Protein AF-A0A7S1GS60-F1 (afdb_monomer_lite)

InterPro domains:
  IPR013594 Dynein heavy chain, tail [PF08385] (3-101)
  IPR026983 Dynein heavy chain [PTHR46532] (2-185)

Secondary structure (DSSP, 8-state):
--PPP-----HHHHHHHHHHHHHHHTT----HHHHHHHTTHHHHHHHHHHHHHHHHHHHHHHHH--TTTHHHHHHHHHHHHHHHHHHHHT--TT-TTHHHHHHHHHHHHHHHHHHHHHHHHHHHHHHHHHHHHHHS-SSPPPSS---HHHHHHHHHHHHHHHHHHHHHHHHHHHHHHHHHHHHHT--TT-HHHHHHHHHHHHHHHHHHHHHHHHH-

Structure (mmCIF, N/CA/C/O backbone):
data_AF-A0A7S1GS60-F1
#
_entry.id   AF-A0A7S1GS60-F1
#
loop_
_atom_site.group_PDB
_atom_site.id
_atom_site.type_symbol
_atom_site.label_atom_id
_atom_site.label_alt_id
_atom_site.label_comp_id
_atom_site.label_asym_id
_atom_site.label_entity_id
_atom_site.label_seq_id
_atom_site.pdbx_PDB_ins_code
_atom_site.Cartn_x
_atom_site.Cartn_y
_atom_site.Cartn_z
_atom_site.occupancy
_atom_site.B_iso_or_equiv
_atom_site.auth_seq_id
_atom_site.auth_comp_id
_atom_site.auth_asym_id
_atom_site.auth_atom_id
_atom_site.pdbx_PDB_model_num
ATOM 1 N N . ALA A 1 1 ? -16.231 -12.484 -1.694 1.00 34.16 1 ALA A N 1
ATOM 2 C CA . ALA A 1 1 ? -17.032 -11.268 -1.451 1.00 34.16 1 ALA A CA 1
ATOM 3 C C . ALA A 1 1 ? -16.325 -10.468 -0.369 1.00 34.16 1 ALA A C 1
ATOM 5 O O . ALA A 1 1 ? -16.263 -10.935 0.761 1.00 34.16 1 ALA A O 1
ATOM 6 N N . THR A 1 2 ? -15.696 -9.351 -0.723 1.00 50.06 2 THR A N 1
ATOM 7 C CA . THR A 1 2 ? -14.965 -8.496 0.222 1.00 50.06 2 THR A CA 1
ATOM 8 C C . THR A 1 2 ? -15.970 -7.781 1.125 1.00 50.06 2 THR A C 1
ATOM 10 O O . THR A 1 2 ? -16.793 -6.993 0.663 1.00 50.06 2 THR A O 1
ATOM 13 N N . LYS A 1 3 ? -15.968 -8.122 2.418 1.00 73.06 3 LYS A N 1
ATOM 14 C CA . LYS A 1 3 ? -16.807 -7.466 3.427 1.00 73.06 3 LYS A CA 1
ATOM 15 C C . LYS A 1 3 ? -16.230 -6.075 3.690 1.00 73.06 3 LYS A C 1
ATOM 17 O O . LYS A 1 3 ? -15.111 -5.956 4.169 1.00 73.06 3 LYS A O 1
ATOM 22 N N . THR A 1 4 ? -16.987 -5.025 3.389 1.00 79.50 4 THR A N 1
ATOM 23 C CA . THR A 1 4 ? -16.626 -3.663 3.799 1.00 79.50 4 THR A CA 1
ATOM 24 C C . THR A 1 4 ? -16.907 -3.489 5.282 1.00 79.50 4 THR A C 1
ATOM 26 O O . THR A 1 4 ? -17.995 -3.843 5.749 1.00 79.50 4 THR A O 1
ATOM 29 N N . LEU A 1 5 ? -15.961 -2.913 6.015 1.00 86.25 5 LEU A N 1
ATOM 30 C CA . LEU A 1 5 ? -16.123 -2.665 7.443 1.00 86.25 5 LEU A CA 1
ATOM 31 C C . LEU A 1 5 ? -16.844 -1.341 7.691 1.00 86.25 5 LEU A C 1
ATOM 33 O O . LEU A 1 5 ? -16.686 -0.372 6.943 1.00 86.25 5 LEU A O 1
ATOM 37 N N . LYS A 1 6 ? -17.622 -1.294 8.773 1.00 87.00 6 LYS A N 1
ATOM 38 C CA . LYS A 1 6 ? -18.267 -0.081 9.276 1.00 87.00 6 LYS A CA 1
ATOM 39 C C . LYS A 1 6 ? -18.110 -0.020 10.789 1.00 87.00 6 LYS A C 1
ATOM 41 O O . LYS A 1 6 ? -18.292 -1.023 11.472 1.00 87.00 6 LYS A O 1
ATOM 46 N N . LEU A 1 7 ? -17.810 1.170 11.304 1.00 86.38 7 LEU A N 1
ATOM 47 C CA . LEU A 1 7 ? -17.743 1.399 12.739 1.00 86.38 7 LEU A CA 1
ATOM 48 C C . LEU A 1 7 ? -19.131 1.242 13.376 1.00 86.38 7 LEU A C 1
ATOM 50 O O . LEU A 1 7 ? -20.094 1.889 12.957 1.00 86.38 7 LEU A O 1
ATOM 54 N N . ASN A 1 8 ? -19.214 0.412 14.414 1.00 84.94 8 ASN A N 1
ATOM 55 C CA . ASN A 1 8 ? -20.420 0.218 15.212 1.00 84.94 8 ASN A CA 1
ATOM 56 C C . ASN A 1 8 ? -20.413 1.140 16.444 1.00 84.94 8 ASN A C 1
ATOM 58 O O . ASN A 1 8 ? -20.187 0.691 17.570 1.00 84.94 8 ASN A O 1
ATOM 62 N N . PHE A 1 9 ? -20.606 2.441 16.224 1.00 83.00 9 PHE A N 1
ATOM 63 C CA . PHE A 1 9 ? -20.804 3.411 17.303 1.00 83.00 9 PHE A CA 1
ATOM 64 C C . PHE A 1 9 ? -22.112 4.168 17.088 1.00 83.00 9 PHE A C 1
ATOM 66 O O . PHE A 1 9 ? -22.319 4.766 16.032 1.00 83.00 9 PHE A O 1
ATOM 73 N N . ASP A 1 10 ? -22.995 4.121 18.085 1.00 85.69 10 ASP A N 1
ATOM 74 C CA . ASP A 1 10 ? -24.332 4.703 18.000 1.00 85.69 10 ASP A CA 1
ATOM 75 C C . ASP A 1 10 ? -24.260 6.250 17.981 1.00 85.69 10 ASP A C 1
ATOM 77 O O . ASP A 1 10 ? -23.721 6.856 18.915 1.00 85.69 10 ASP A O 1
ATOM 81 N N . PRO A 1 11 ? -24.812 6.924 16.952 1.00 85.25 11 PRO A N 1
ATOM 82 C CA . PRO A 1 11 ? -24.915 8.386 16.904 1.00 85.25 11 PRO A CA 1
ATOM 83 C C . PRO A 1 11 ? -25.655 9.012 18.100 1.00 85.25 11 PRO A C 1
ATOM 85 O O . PRO A 1 11 ? -25.403 10.169 18.455 1.00 85.25 11 PRO A O 1
ATOM 88 N N . GLY A 1 12 ? -26.554 8.267 18.744 1.00 85.12 12 GLY A N 1
ATOM 89 C CA . GLY A 1 12 ? -27.239 8.678 19.967 1.00 85.12 12 GLY A CA 1
ATOM 90 C C . GLY A 1 12 ? -26.273 8.887 21.133 1.00 85.12 12 GLY A C 1
ATOM 91 O O . GLY A 1 12 ? -26.428 9.843 21.888 1.00 85.12 12 GLY A O 1
ATOM 92 N N . VAL A 1 13 ? -25.207 8.084 21.226 1.00 83.69 13 VAL A N 1
ATOM 93 C CA . VAL A 1 13 ? -24.174 8.246 22.263 1.00 83.69 13 VAL A CA 1
ATOM 94 C C . VAL A 1 13 ? -23.387 9.537 22.044 1.00 83.69 13 VAL A C 1
ATOM 96 O O . VAL A 1 13 ? -23.132 10.267 22.998 1.00 83.69 13 VAL A O 1
ATOM 99 N N . TRP A 1 14 ? -23.070 9.887 20.794 1.00 84.56 14 TRP A N 1
ATOM 100 C CA . TRP A 1 14 ? -22.463 11.187 20.475 1.00 84.56 14 TRP A CA 1
ATOM 101 C C . TRP A 1 14 ? -23.350 12.360 20.881 1.00 84.56 14 TRP A C 1
ATOM 103 O O . TRP A 1 14 ? -22.863 13.350 21.432 1.00 84.56 14 TRP A O 1
ATOM 113 N N . SER A 1 15 ? -24.650 12.238 20.620 1.00 87.50 15 SER A N 1
ATOM 114 C CA . SER A 1 15 ? -25.633 13.263 20.973 1.00 87.50 15 SER A CA 1
ATOM 115 C C . SER A 1 15 ? -25.732 13.424 22.489 1.00 87.50 15 SER A C 1
ATOM 117 O O . SER A 1 15 ? -25.627 14.545 22.978 1.00 87.50 15 SER A O 1
ATOM 119 N N . LEU A 1 16 ? -25.785 12.314 23.230 1.00 87.88 16 LEU A N 1
ATOM 120 C CA . LEU A 1 16 ? -25.829 12.300 24.692 1.00 87.88 16 LEU A CA 1
ATOM 12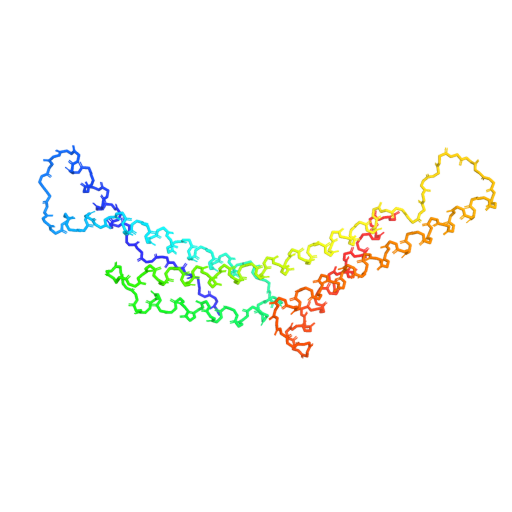1 C C . LEU A 1 16 ? -24.563 12.898 25.324 1.00 87.88 16 LEU A C 1
ATOM 123 O O . LEU A 1 16 ? -24.657 13.725 26.231 1.00 87.88 16 LEU A O 1
ATOM 127 N N . LEU A 1 17 ? -23.372 12.545 24.828 1.00 87.75 17 LEU A N 1
ATOM 128 C CA . LEU A 1 17 ? -22.113 13.138 25.301 1.00 87.75 17 LEU A CA 1
ATOM 129 C C . LEU A 1 17 ? -22.067 14.650 25.037 1.00 87.75 17 LEU A C 1
ATOM 131 O O . LEU A 1 17 ? -21.609 15.421 25.883 1.00 87.75 17 LEU A O 1
ATOM 135 N N . ARG A 1 18 ? -22.576 15.088 23.880 1.00 88.50 18 ARG A N 1
ATOM 136 C CA . ARG A 1 18 ? -22.669 16.508 23.527 1.00 88.50 18 ARG A CA 1
ATOM 137 C C . ARG A 1 18 ? -23.674 17.253 24.411 1.00 88.50 18 ARG A C 1
ATOM 139 O O . ARG A 1 18 ? -23.364 18.344 24.873 1.00 88.50 18 ARG A O 1
ATOM 146 N N . GLU A 1 19 ? -24.848 16.681 24.657 1.00 90.00 19 GLU A N 1
ATOM 147 C CA . GLU A 1 19 ? -25.875 17.247 25.545 1.00 90.00 19 GLU A CA 1
ATOM 148 C C . GLU A 1 19 ? -25.369 17.371 26.982 1.00 90.00 19 GLU A C 1
ATOM 150 O O . GLU A 1 19 ? -25.491 18.433 27.589 1.00 90.00 19 GLU A O 1
ATOM 155 N N . THR A 1 20 ? -24.696 16.336 27.488 1.00 88.94 20 THR A N 1
ATOM 156 C CA . THR A 1 20 ? -24.117 16.334 28.840 1.00 88.94 20 THR A CA 1
ATOM 157 C C . THR A 1 20 ? -23.089 17.452 29.016 1.00 88.94 20 THR A C 1
ATOM 159 O O . THR A 1 20 ? -23.085 18.134 30.040 1.00 88.94 20 THR A O 1
ATOM 162 N N . LYS A 1 21 ? -22.267 17.715 27.989 1.00 88.06 21 LYS A N 1
ATOM 163 C CA . LYS A 1 21 ? -21.338 18.855 27.983 1.00 88.06 21 LYS A CA 1
ATOM 164 C C . LYS A 1 21 ? -22.064 20.195 28.135 1.00 88.06 21 LYS A C 1
ATOM 166 O O . LYS A 1 21 ? -21.589 21.065 28.863 1.00 88.06 21 LYS A O 1
ATOM 171 N N . TYR A 1 22 ? -23.198 20.374 27.456 1.00 90.56 22 TYR A N 1
ATOM 172 C CA . TYR A 1 22 ? -23.994 21.597 27.574 1.00 90.56 22 TYR A CA 1
ATOM 173 C C . TYR A 1 22 ? -24.684 21.713 28.934 1.00 90.56 22 TYR A C 1
ATOM 175 O O . TYR A 1 22 ? -24.709 22.803 29.493 1.00 90.56 22 TYR A O 1
ATOM 183 N N . PHE A 1 23 ? -25.188 20.614 29.497 1.00 90.81 23 PHE A N 1
ATOM 184 C CA . PHE A 1 23 ? -25.773 20.624 30.840 1.00 90.81 23 PHE A CA 1
ATOM 185 C C . PHE A 1 23 ? -24.754 20.981 31.922 1.00 90.81 23 PHE A C 1
ATOM 187 O O . PHE A 1 23 ? -25.087 21.765 32.807 1.00 90.81 23 PHE A O 1
ATOM 194 N N . TYR A 1 24 ? -23.504 20.520 31.796 1.00 86.75 24 TYR A N 1
ATOM 195 C CA . TYR A 1 24 ? -22.408 20.972 32.660 1.00 86.75 24 TYR A CA 1
ATOM 196 C C . TYR A 1 24 ? -22.164 22.481 32.550 1.00 86.75 24 TYR A C 1
ATOM 198 O O . TYR A 1 24 ? -21.985 23.147 33.563 1.00 86.75 24 TYR A O 1
ATOM 206 N N . LEU A 1 25 ? -22.172 23.028 31.329 1.00 89.50 25 LEU A N 1
ATOM 207 C CA . LEU A 1 25 ? -21.957 24.461 31.093 1.00 89.50 25 LEU A CA 1
ATOM 208 C C . LEU A 1 25 ? -23.108 25.331 31.627 1.00 89.50 25 LEU A C 1
ATOM 210 O O . LEU A 1 25 ? -22.897 26.494 31.955 1.00 89.50 25 LEU A O 1
ATOM 214 N N . LEU A 1 26 ? -24.318 24.771 31.684 1.00 92.69 26 LEU A N 1
ATOM 215 C CA . LEU A 1 26 ? -25.537 25.426 32.162 1.00 92.69 26 LEU A CA 1
ATOM 216 C C . LEU A 1 26 ? -25.832 25.148 33.648 1.00 92.69 26 LEU A C 1
ATOM 218 O O . LEU A 1 26 ? -26.892 25.545 34.122 1.00 92.69 26 LEU A O 1
ATOM 222 N N . GLU A 1 27 ? -24.934 24.457 34.360 1.00 89.56 27 GLU A N 1
ATOM 223 C CA . GLU A 1 27 ? -25.073 24.093 35.782 1.00 89.56 27 GLU A CA 1
ATOM 224 C C . GLU A 1 27 ? -26.366 23.310 36.108 1.00 89.56 27 GLU A C 1
ATOM 226 O O . GLU A 1 27 ? -26.933 23.412 37.196 1.00 89.56 27 GLU A O 1
ATOM 231 N N . VAL A 1 28 ? -26.845 22.498 35.159 1.00 91.12 28 VAL A N 1
ATOM 232 C CA . VAL A 1 28 ? -28.031 21.645 35.338 1.00 91.12 28 VAL A CA 1
ATOM 233 C C . VAL A 1 28 ? -27.633 20.337 36.025 1.00 91.12 28 VAL A C 1
ATOM 235 O O . VAL A 1 28 ? -26.618 19.734 35.687 1.00 91.12 28 VAL A O 1
ATOM 238 N N . VAL A 1 29 ? -28.453 19.863 36.970 1.00 86.50 29 VAL A N 1
ATOM 239 C CA . VAL A 1 29 ? -28.224 18.583 37.660 1.00 86.50 29 VAL A CA 1
ATOM 240 C C . VAL A 1 29 ? -28.390 17.420 36.679 1.00 86.50 29 VAL A C 1
ATOM 242 O O . VAL A 1 29 ? -29.455 17.236 36.088 1.00 86.50 29 VAL A O 1
ATOM 245 N N . ILE A 1 30 ? -27.335 16.621 36.528 1.00 87.75 30 ILE A N 1
ATOM 246 C CA . ILE A 1 30 ? -27.277 15.459 35.636 1.00 87.75 30 ILE A CA 1
ATOM 247 C C . ILE A 1 30 ? -27.381 14.173 36.481 1.00 87.75 30 ILE A C 1
ATOM 249 O O . ILE A 1 30 ? -26.840 14.130 37.586 1.00 87.75 30 ILE A O 1
ATOM 253 N N . PRO A 1 31 ? -28.049 13.106 36.002 1.00 89.00 31 PRO A N 1
ATOM 254 C CA . PRO A 1 31 ? -28.052 11.816 36.692 1.00 89.00 31 PRO A CA 1
ATOM 255 C C . PRO A 1 31 ? -26.648 11.196 36.796 1.00 89.00 31 PRO A C 1
ATOM 257 O O . PRO A 1 31 ? -25.908 11.171 35.813 1.00 89.00 31 PRO A O 1
ATOM 260 N N . GLU A 1 32 ? -26.327 10.581 37.938 1.00 87.12 32 GLU A N 1
ATOM 261 C CA . GLU A 1 32 ? -25.017 9.956 38.226 1.00 87.12 32 GLU A CA 1
ATOM 262 C C . GLU A 1 32 ? -24.566 8.961 37.136 1.00 87.12 32 GLU A C 1
ATOM 264 O O . GLU A 1 32 ? -23.405 8.925 36.730 1.00 87.12 32 GLU A O 1
ATOM 269 N N . ALA A 1 33 ? -25.503 8.189 36.577 1.00 85.19 33 ALA A N 1
ATOM 270 C CA . ALA A 1 33 ? -25.214 7.249 35.494 1.00 85.19 33 ALA A CA 1
ATOM 271 C C . ALA A 1 33 ? -24.634 7.929 34.236 1.00 85.19 33 ALA A C 1
ATOM 273 O O . ALA A 1 33 ? -23.787 7.350 33.554 1.00 85.19 33 ALA A O 1
ATOM 274 N N . VAL A 1 34 ? -25.081 9.150 33.927 1.00 84.75 34 VAL A N 1
ATOM 275 C CA . VAL A 1 34 ? -24.619 9.933 32.770 1.00 84.75 34 VAL A CA 1
ATOM 276 C C . VAL A 1 34 ? -23.271 10.585 33.072 1.00 84.75 34 VAL A C 1
ATOM 278 O O . VAL A 1 34 ? -22.400 10.614 32.204 1.00 84.75 34 VAL A O 1
ATOM 281 N N . GLU A 1 35 ? -23.056 11.021 34.312 1.00 85.94 35 GLU A N 1
ATOM 282 C CA . GLU A 1 35 ? -21.780 11.578 34.774 1.00 85.94 35 GLU A CA 1
ATOM 283 C C . GLU A 1 35 ? -20.635 10.558 34.662 1.00 85.94 35 GLU A C 1
ATOM 285 O O . GLU A 1 35 ? -19.573 10.861 34.111 1.00 85.94 35 GLU A O 1
ATOM 290 N N . ILE A 1 36 ? -20.876 9.303 35.061 1.00 85.69 36 ILE A N 1
ATOM 291 C CA . ILE A 1 36 ? -19.897 8.212 34.921 1.00 85.69 36 ILE A CA 1
ATOM 292 C C . ILE A 1 36 ? -19.518 7.991 33.449 1.00 85.69 36 ILE A C 1
ATOM 294 O O . ILE A 1 36 ? -18.342 7.788 33.135 1.00 85.69 36 ILE A O 1
ATOM 298 N N . VAL A 1 37 ? -20.486 8.031 32.530 1.00 84.31 37 VAL A N 1
ATOM 299 C CA . VAL A 1 37 ? -20.226 7.864 31.089 1.00 84.31 37 VAL A CA 1
ATOM 300 C C . VAL A 1 37 ? -19.467 9.066 30.529 1.00 84.31 37 VAL A C 1
ATOM 302 O O . VAL A 1 37 ? -18.503 8.887 29.781 1.00 84.31 37 VAL A O 1
ATOM 305 N N . TYR A 1 38 ? -19.854 10.278 30.925 1.00 86.38 38 TYR A N 1
ATOM 306 C CA . TYR A 1 38 ? -19.214 11.514 30.487 1.00 86.38 38 TYR A CA 1
ATOM 307 C C . TYR A 1 38 ? -17.770 11.642 30.985 1.00 86.38 38 TYR A C 1
ATOM 309 O O . TYR A 1 38 ? -16.913 12.106 30.237 1.00 86.38 38 TYR A O 1
ATOM 317 N N . SER A 1 39 ? -17.449 11.120 32.175 1.00 87.62 39 SER A N 1
ATOM 318 C CA . SER A 1 39 ? -16.065 11.076 32.683 1.00 87.62 39 SER A CA 1
ATOM 319 C C . SER A 1 39 ? -15.092 10.332 31.753 1.00 87.62 39 SER A C 1
ATOM 321 O O . SER A 1 39 ? -13.890 10.584 31.768 1.00 87.62 39 SER A O 1
ATOM 323 N N . LYS A 1 40 ? -15.614 9.426 30.912 1.00 86.31 40 LYS A N 1
ATOM 324 C CA . LYS A 1 40 ? -14.858 8.647 29.920 1.00 86.31 40 LYS A CA 1
ATOM 325 C C . LYS A 1 40 ? -15.096 9.121 28.486 1.00 86.31 40 LYS A C 1
ATOM 327 O O . LYS A 1 40 ? -14.651 8.448 27.556 1.00 86.31 40 LYS A O 1
ATOM 332 N N . ALA A 1 41 ? -15.783 10.250 28.292 1.00 86.06 41 ALA A N 1
ATOM 333 C CA . ALA A 1 41 ? -16.142 10.767 26.976 1.00 86.06 41 ALA A CA 1
ATOM 334 C C . ALA A 1 41 ? -14.914 10.863 26.069 1.00 86.06 41 ALA A C 1
ATOM 336 O O . ALA A 1 41 ? -14.897 10.229 25.021 1.00 86.06 41 ALA A O 1
ATOM 337 N N . ASP A 1 42 ? -13.863 11.557 26.507 1.00 85.94 42 ASP A N 1
ATOM 338 C CA . ASP A 1 42 ? -12.649 11.779 25.713 1.00 85.94 42 ASP A CA 1
ATOM 339 C C . ASP A 1 42 ? -12.004 10.466 25.243 1.00 85.94 42 ASP A C 1
ATOM 341 O O . ASP A 1 42 ? -11.595 10.343 24.088 1.00 85.94 42 ASP A O 1
ATOM 345 N N . ILE A 1 43 ? -11.999 9.446 26.107 1.00 87.12 43 ILE A N 1
ATOM 346 C CA . ILE A 1 43 ? -11.482 8.107 25.795 1.00 87.12 43 ILE A CA 1
ATOM 347 C C . ILE A 1 43 ? -12.326 7.455 24.691 1.00 87.12 43 ILE A C 1
ATOM 349 O O . ILE A 1 43 ? -11.782 6.938 23.713 1.00 87.12 43 ILE A O 1
ATOM 353 N N . TYR A 1 44 ? -13.658 7.512 24.802 1.00 85.88 44 TYR A N 1
ATOM 354 C CA . TYR A 1 44 ? -14.554 6.992 23.767 1.00 85.88 44 TYR A CA 1
ATOM 355 C C . TYR A 1 44 ? -14.400 7.732 22.441 1.00 85.88 44 TYR A C 1
ATOM 357 O O . TYR A 1 44 ? -14.359 7.085 21.396 1.00 85.88 44 TYR A O 1
ATOM 365 N N . GLN A 1 45 ? -14.262 9.060 22.473 1.00 86.12 45 GLN A N 1
ATOM 366 C CA . GLN A 1 45 ? -14.054 9.866 21.270 1.00 86.12 45 GLN A CA 1
ATOM 367 C C . GLN A 1 45 ? -12.741 9.497 20.574 1.00 86.12 45 GLN A C 1
ATOM 369 O O . GLN A 1 45 ? -12.723 9.284 19.359 1.00 86.12 45 GLN A O 1
ATOM 374 N N . GLN A 1 46 ? -11.657 9.351 21.340 1.00 88.75 46 GLN A N 1
ATOM 375 C CA . GLN A 1 46 ? -10.354 8.958 20.812 1.00 88.75 46 GLN A CA 1
ATOM 376 C C . GLN A 1 46 ? -10.388 7.544 20.216 1.00 88.75 46 GLN A C 1
ATOM 378 O O . GLN A 1 46 ? -9.893 7.326 19.108 1.00 88.75 46 GLN A O 1
ATOM 383 N N . HIS A 1 47 ? -10.994 6.578 20.912 1.00 88.75 47 HIS A N 1
ATOM 384 C CA . HIS A 1 47 ? -11.137 5.217 20.394 1.00 88.75 47 HIS A CA 1
ATOM 385 C C . HIS A 1 47 ? -12.012 5.172 19.142 1.00 88.75 47 HIS A C 1
ATOM 387 O O . HIS A 1 47 ? -11.615 4.545 18.163 1.00 88.75 47 HIS A O 1
ATOM 393 N N . ALA A 1 48 ? -13.146 5.875 19.126 1.00 88.38 48 ALA A N 1
ATOM 394 C CA . ALA A 1 48 ? -14.020 5.944 17.959 1.00 88.38 48 ALA A CA 1
ATOM 395 C C . ALA A 1 48 ? -13.301 6.553 16.747 1.00 88.38 48 ALA A C 1
ATOM 397 O O . ALA A 1 48 ? -13.382 5.997 15.652 1.00 88.38 48 ALA A O 1
ATOM 398 N N . GLY A 1 49 ? -12.542 7.637 16.943 1.00 89.25 49 GLY A N 1
ATOM 399 C CA . GLY A 1 49 ? -11.729 8.242 15.886 1.00 89.25 49 GLY A CA 1
ATOM 400 C C . GLY A 1 49 ? -10.686 7.274 15.324 1.00 89.25 49 GLY A C 1
ATOM 401 O O . GLY A 1 49 ? -10.611 7.076 14.113 1.00 89.25 49 GLY A O 1
ATOM 402 N N . ASN A 1 50 ? -9.932 6.604 16.197 1.00 91.00 50 ASN A N 1
ATOM 403 C CA . ASN A 1 50 ? -8.910 5.643 15.776 1.00 91.00 50 ASN A CA 1
ATOM 404 C C . ASN A 1 50 ? -9.505 4.422 15.059 1.00 91.00 50 ASN A C 1
ATOM 406 O O . ASN A 1 50 ? -8.973 3.981 14.042 1.00 91.00 50 ASN A O 1
ATOM 410 N N . LEU A 1 51 ? -10.625 3.888 15.551 1.00 91.00 51 LEU A N 1
ATOM 411 C CA . LEU A 1 51 ? -11.323 2.781 14.895 1.00 91.00 51 LEU A CA 1
ATOM 412 C C . LEU A 1 51 ? -11.890 3.200 13.536 1.00 91.00 51 LEU A C 1
ATOM 414 O O . LEU A 1 51 ? -11.843 2.418 12.589 1.00 91.00 51 LEU A O 1
ATOM 418 N N . GLN A 1 52 ? -12.371 4.439 13.404 1.00 91.06 52 GLN A N 1
ATOM 419 C CA . GLN A 1 52 ? -12.810 4.966 12.115 1.00 91.06 52 GLN A CA 1
ATOM 420 C C . GLN A 1 52 ? -11.651 5.049 11.116 1.00 91.06 52 GLN A C 1
ATOM 422 O O . GLN A 1 52 ? -11.837 4.712 9.947 1.00 91.06 52 GLN A O 1
ATOM 427 N N . LEU A 1 53 ? -10.456 5.453 11.562 1.00 92.38 53 LEU A N 1
ATOM 428 C CA . LEU A 1 53 ? -9.257 5.438 10.721 1.00 92.38 53 LEU A CA 1
ATOM 429 C C . LEU A 1 53 ? -8.902 4.016 10.279 1.00 92.38 53 LEU A C 1
ATOM 431 O O . LEU A 1 53 ? -8.677 3.806 9.094 1.00 92.38 53 LEU A O 1
ATOM 435 N N . ILE A 1 54 ? -8.925 3.039 11.190 1.00 91.81 54 ILE A N 1
ATOM 436 C CA . ILE A 1 54 ? -8.693 1.619 10.871 1.00 91.81 54 ILE A CA 1
ATOM 437 C C . ILE A 1 54 ? -9.671 1.134 9.793 1.00 91.81 54 ILE A C 1
ATOM 439 O O . ILE A 1 54 ? -9.246 0.586 8.777 1.00 91.81 54 ILE A O 1
ATOM 443 N N . VAL A 1 55 ? -10.971 1.382 9.982 1.00 91.50 55 VAL A N 1
ATOM 444 C CA . VAL A 1 55 ? -12.022 0.993 9.030 1.00 91.50 55 VAL A CA 1
ATOM 445 C C . VAL A 1 55 ? -11.805 1.648 7.666 1.00 91.50 55 VAL A C 1
ATOM 447 O O . VAL A 1 55 ? -11.875 0.975 6.637 1.00 91.50 55 VAL A O 1
ATOM 450 N N . ASN A 1 56 ? -11.518 2.951 7.646 1.00 92.69 56 ASN A N 1
ATOM 451 C CA . ASN A 1 56 ? -11.286 3.687 6.407 1.00 92.69 56 ASN A CA 1
ATOM 452 C C . ASN A 1 56 ? -10.044 3.172 5.678 1.00 92.69 56 ASN A C 1
ATOM 454 O O . ASN A 1 56 ? -10.128 2.887 4.487 1.00 92.69 56 ASN A O 1
ATOM 458 N N . SER A 1 57 ? -8.925 3.007 6.384 1.00 91.19 57 SER A N 1
ATOM 459 C CA . SER A 1 57 ? -7.671 2.516 5.811 1.00 91.19 57 SER A CA 1
ATOM 460 C C . SER A 1 57 ? -7.814 1.100 5.263 1.00 91.19 57 SER A C 1
ATOM 462 O O . SER A 1 57 ? -7.358 0.838 4.156 1.00 91.19 57 SER A O 1
ATOM 464 N N . TYR A 1 58 ? -8.503 0.204 5.974 1.00 91.69 58 TYR A N 1
ATOM 465 C CA . TYR A 1 58 ? -8.763 -1.154 5.490 1.00 91.69 58 TYR A CA 1
ATOM 466 C C . TYR A 1 58 ? -9.651 -1.164 4.236 1.00 91.69 58 TYR A C 1
ATOM 468 O O . TYR A 1 58 ? -9.319 -1.798 3.235 1.00 91.69 58 TYR A O 1
ATOM 476 N N . ASN A 1 59 ? -10.752 -0.407 4.244 1.00 91.75 59 ASN A N 1
ATOM 477 C CA . ASN A 1 59 ? -11.631 -0.305 3.077 1.00 91.75 59 ASN A CA 1
ATOM 478 C C . ASN A 1 59 ? -10.907 0.327 1.874 1.00 91.75 59 ASN A C 1
ATOM 480 O O . ASN A 1 59 ? -11.078 -0.129 0.742 1.00 91.75 59 ASN A O 1
ATOM 484 N N . MET A 1 60 ? -10.075 1.349 2.109 1.00 90.94 60 MET A N 1
ATOM 485 C CA . MET A 1 60 ? -9.236 1.957 1.075 1.00 90.94 60 MET A CA 1
ATOM 486 C C . MET A 1 60 ? -8.230 0.956 0.514 1.00 90.94 60 MET A C 1
ATOM 488 O O . MET A 1 60 ? -8.137 0.824 -0.708 1.00 90.94 60 MET A O 1
ATOM 492 N N . LEU A 1 61 ? -7.533 0.226 1.387 1.00 90.25 61 LEU A N 1
ATOM 493 C CA . LEU A 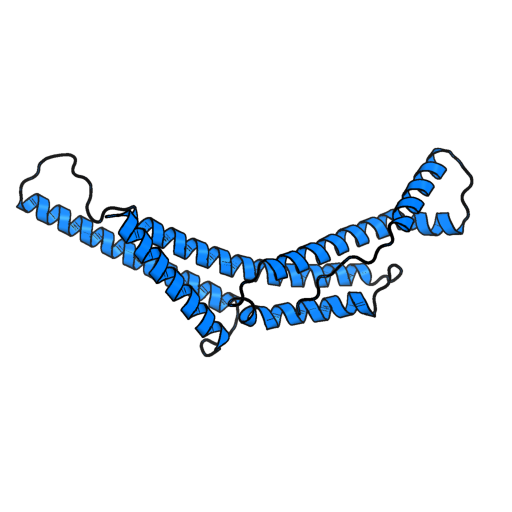1 61 ? -6.585 -0.818 1.019 1.00 90.25 61 LEU A CA 1
ATOM 494 C C . LEU A 1 61 ? -7.252 -1.821 0.067 1.00 90.25 61 LEU A C 1
ATOM 496 O O . LEU A 1 61 ? -6.787 -1.965 -1.064 1.00 90.25 61 LEU A O 1
ATOM 500 N N . LEU A 1 62 ? -8.396 -2.393 0.460 1.00 88.56 62 LEU A N 1
ATOM 501 C CA . LEU A 1 62 ? -9.169 -3.323 -0.371 1.00 88.56 62 LEU A CA 1
ATOM 502 C C . LEU A 1 62 ? -9.615 -2.711 -1.705 1.00 88.56 62 LEU A C 1
ATOM 504 O O . LEU A 1 62 ? -9.498 -3.359 -2.740 1.00 88.56 62 LEU A O 1
ATOM 508 N N . SER A 1 63 ? -10.109 -1.469 -1.699 1.00 88.38 63 SER A N 1
ATOM 509 C CA . SER A 1 63 ? -10.581 -0.800 -2.923 1.00 88.38 63 SER A CA 1
ATOM 510 C C . SER A 1 63 ? -9.462 -0.476 -3.911 1.00 88.38 63 SER A C 1
ATOM 512 O O . SER A 1 63 ? -9.709 -0.308 -5.103 1.00 88.38 63 SER A O 1
ATOM 514 N N . SER A 1 64 ? -8.233 -0.348 -3.411 1.00 87.94 64 SER A N 1
ATOM 515 C CA . SER A 1 64 ? -7.096 0.058 -4.220 1.00 87.94 64 SER A CA 1
ATOM 516 C C . SER A 1 64 ? -6.393 -1.127 -4.882 1.00 87.94 64 SER A C 1
ATOM 518 O O . SER A 1 64 ? -5.712 -0.911 -5.881 1.00 87.94 64 SER A O 1
ATOM 520 N N . MET A 1 65 ? -6.521 -2.350 -4.361 1.00 88.00 65 MET A N 1
ATOM 521 C CA . MET A 1 65 ? -5.808 -3.514 -4.896 1.00 88.00 65 MET A CA 1
ATOM 522 C C . MET A 1 65 ? -6.335 -3.941 -6.267 1.00 88.00 65 MET A C 1
ATOM 524 O O . MET A 1 65 ? -7.542 -4.031 -6.484 1.00 88.00 65 MET A O 1
ATOM 528 N N . ALA A 1 66 ? -5.416 -4.260 -7.176 1.00 87.00 66 ALA A N 1
ATOM 529 C CA . ALA A 1 66 ? -5.735 -4.938 -8.427 1.00 87.00 66 ALA A CA 1
ATOM 530 C C . ALA A 1 66 ? -5.794 -6.467 -8.242 1.00 87.00 66 ALA A C 1
ATOM 532 O O . ALA A 1 66 ? -5.134 -7.031 -7.367 1.00 87.00 66 ALA A O 1
ATOM 533 N N . ASP A 1 67 ? -6.500 -7.162 -9.137 1.00 85.75 67 ASP A N 1
ATOM 534 C CA . ASP A 1 67 ? -6.643 -8.629 -9.101 1.00 85.75 67 ASP A CA 1
ATOM 535 C C . ASP A 1 67 ? -5.300 -9.378 -9.162 1.00 85.75 67 ASP A C 1
ATOM 537 O O . ASP A 1 67 ? -5.174 -10.491 -8.656 1.00 85.75 67 ASP A O 1
ATOM 541 N N . VAL A 1 68 ? -4.282 -8.768 -9.775 1.00 86.25 68 VAL A N 1
ATOM 542 C CA . VAL A 1 68 ? -2.918 -9.315 -9.867 1.00 86.25 68 VAL A CA 1
ATOM 543 C C . VAL A 1 68 ? -2.092 -9.092 -8.596 1.00 86.25 68 VAL A C 1
ATOM 545 O O . VAL A 1 68 ? -1.133 -9.822 -8.359 1.00 86.25 68 VAL A O 1
ATOM 548 N N . GLU A 1 69 ? -2.457 -8.102 -7.778 1.00 87.69 69 GLU A N 1
ATOM 549 C CA . GLU A 1 69 ? -1.791 -7.769 -6.512 1.00 87.69 69 GLU A CA 1
ATOM 550 C C . GLU A 1 69 ? -2.378 -8.589 -5.355 1.00 87.69 69 GLU A C 1
ATOM 552 O O . GLU A 1 69 ? -1.651 -8.980 -4.442 1.00 87.69 69 GLU A O 1
ATOM 557 N N . LEU A 1 70 ? -3.676 -8.907 -5.414 1.00 86.94 70 LEU A N 1
ATOM 558 C CA . LEU A 1 70 ? -4.401 -9.601 -4.348 1.00 86.94 70 LEU A CA 1
ATOM 559 C C . LEU A 1 70 ? -3.724 -10.912 -3.903 1.00 86.94 70 LEU A C 1
ATOM 561 O O . LEU A 1 70 ? -3.482 -11.050 -2.704 1.00 86.94 70 LEU A O 1
ATOM 565 N N . PRO A 1 71 ? -3.330 -11.845 -4.796 1.00 89.31 71 PRO A N 1
ATOM 566 C CA . PRO A 1 71 ? -2.709 -13.103 -4.378 1.00 89.31 71 PRO A CA 1
ATOM 567 C C . PRO A 1 71 ? -1.371 -12.921 -3.651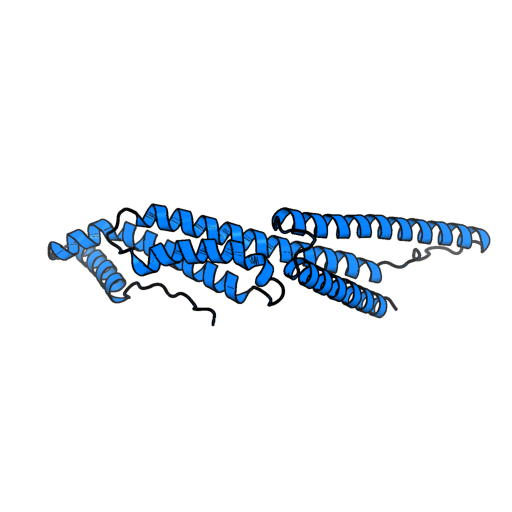 1.00 89.31 71 PRO A C 1
ATOM 569 O O . PRO A 1 71 ? -1.026 -13.727 -2.795 1.00 89.31 71 PRO A O 1
ATOM 572 N N . LEU A 1 72 ? -0.626 -11.860 -3.972 1.00 88.19 72 LEU A N 1
ATOM 573 C CA . LEU A 1 72 ? 0.641 -11.531 -3.314 1.00 88.19 72 LEU A CA 1
ATOM 574 C C . LEU A 1 72 ? 0.432 -10.908 -1.931 1.00 88.19 72 LEU A C 1
ATOM 576 O O . LEU A 1 72 ? 1.273 -11.058 -1.047 1.00 88.19 72 LEU A O 1
ATOM 580 N N . MET A 1 73 ? -0.690 -10.211 -1.752 1.00 89.56 73 MET A N 1
ATOM 581 C CA . MET A 1 73 ? -1.058 -9.546 -0.506 1.00 89.56 73 MET A CA 1
ATOM 582 C C . MET A 1 73 ? -1.754 -10.473 0.493 1.00 89.56 73 MET A C 1
ATOM 584 O O . MET A 1 73 ? -1.788 -10.136 1.676 1.00 89.56 73 MET A O 1
ATOM 588 N N . LEU A 1 74 ? -2.283 -11.623 0.052 1.00 88.31 74 LEU A N 1
ATOM 589 C CA . LEU A 1 74 ? -3.063 -12.550 0.884 1.00 88.31 74 LEU A CA 1
ATOM 590 C C . LEU A 1 74 ? -2.427 -12.847 2.253 1.00 88.31 74 LEU A C 1
ATOM 592 O O . LEU A 1 74 ? -3.108 -12.616 3.247 1.00 88.31 74 LEU A O 1
ATOM 596 N N . PRO A 1 75 ? -1.136 -13.221 2.369 1.00 88.38 75 PRO A N 1
ATOM 597 C CA . PRO A 1 75 ? -0.551 -13.533 3.677 1.00 88.38 75 PRO A CA 1
ATOM 598 C C . PRO A 1 75 ? -0.542 -12.341 4.645 1.00 88.38 75 PRO A C 1
ATOM 600 O O . PRO A 1 75 ? -0.608 -12.506 5.858 1.00 88.38 75 PRO A O 1
ATOM 603 N N . LYS A 1 76 ? -0.436 -11.112 4.122 1.00 88.38 76 LYS A N 1
ATOM 604 C CA . LYS A 1 76 ? -0.502 -9.887 4.933 1.00 88.38 76 LYS A CA 1
ATOM 605 C C . LYS A 1 76 ? -1.941 -9.519 5.273 1.00 88.38 76 LYS A C 1
ATOM 607 O O . LYS A 1 76 ? -2.184 -9.039 6.374 1.00 88.38 76 LYS A O 1
ATOM 612 N N . LEU A 1 77 ? -2.871 -9.742 4.345 1.00 90.25 77 LEU A N 1
ATOM 613 C CA . LEU A 1 77 ? -4.298 -9.521 4.565 1.00 90.25 77 LEU A CA 1
ATOM 614 C C . LEU A 1 77 ? -4.861 -10.479 5.613 1.00 90.25 77 LEU A C 1
ATOM 616 O O . LEU A 1 77 ? -5.589 -10.025 6.480 1.00 90.25 77 LEU A O 1
ATOM 620 N N . GLU A 1 78 ? -4.454 -11.747 5.608 1.00 91.12 78 GLU A N 1
ATOM 621 C CA . GLU A 1 78 ? -4.875 -12.730 6.614 1.00 91.12 78 GLU A CA 1
ATOM 622 C C . GLU A 1 78 ? -4.490 -12.295 8.036 1.00 91.12 78 GLU A C 1
ATOM 624 O O . GLU A 1 78 ? -5.317 -12.363 8.937 1.00 91.12 78 GLU A O 1
ATOM 629 N N . LEU A 1 79 ? -3.283 -11.749 8.234 1.00 90.19 79 LEU A N 1
ATOM 630 C CA . LEU A 1 79 ? -2.862 -11.201 9.534 1.00 90.19 79 LEU A CA 1
ATOM 631 C C . LEU A 1 79 ? -3.696 -9.986 9.963 1.00 90.19 79 LEU A C 1
ATOM 633 O O . LEU A 1 79 ? -3.935 -9.771 11.153 1.00 90.19 79 LEU A O 1
ATOM 637 N N . VAL A 1 80 ? -4.104 -9.159 8.999 1.00 91.19 80 VAL A N 1
ATOM 638 C CA . VAL A 1 80 ? -4.981 -8.013 9.250 1.00 91.19 80 VAL A CA 1
ATOM 639 C C . VAL A 1 80 ? -6.386 -8.496 9.604 1.00 91.19 80 VAL A C 1
ATOM 641 O O . VAL A 1 80 ? -6.962 -7.994 10.565 1.00 91.19 80 VAL A O 1
ATOM 644 N N . ASP A 1 81 ? -6.913 -9.474 8.872 1.00 90.56 81 ASP A N 1
ATOM 645 C CA . ASP A 1 81 ? -8.243 -10.044 9.079 1.00 90.56 81 ASP A CA 1
ATOM 646 C C . ASP A 1 81 ? -8.334 -10.767 10.431 1.00 90.56 81 ASP A C 1
ATOM 648 O O . ASP A 1 81 ? -9.271 -10.511 11.185 1.00 90.56 81 ASP A O 1
ATOM 652 N N . GLU A 1 82 ? -7.323 -11.562 10.798 1.00 91.12 82 GLU A N 1
ATOM 653 C CA . GLU A 1 82 ? -7.214 -12.205 12.118 1.00 91.12 82 GLU A CA 1
ATOM 654 C C . GLU A 1 82 ? -7.164 -11.158 13.240 1.00 91.12 82 GLU A C 1
ATOM 656 O O . GLU A 1 82 ? -7.850 -11.273 14.258 1.00 91.12 82 GLU A O 1
ATOM 661 N N . ALA A 1 83 ? -6.383 -10.086 13.054 1.00 89.06 83 ALA A N 1
ATOM 662 C CA . ALA A 1 83 ? -6.356 -8.997 14.020 1.00 89.06 83 ALA A CA 1
ATOM 663 C C . ALA A 1 83 ? -7.729 -8.324 14.136 1.00 89.06 83 ALA A C 1
ATOM 665 O O . ALA A 1 83 ? -8.159 -8.039 15.248 1.00 89.06 83 ALA A O 1
ATOM 666 N N . LEU A 1 84 ? -8.424 -8.080 13.022 1.00 89.62 84 LEU A N 1
ATOM 667 C CA . LEU A 1 84 ? -9.748 -7.454 12.999 1.00 89.62 84 LEU A CA 1
ATOM 668 C C . LEU A 1 84 ? -10.834 -8.334 13.628 1.00 89.62 84 LEU A C 1
ATOM 670 O O . LEU A 1 84 ? -11.738 -7.784 14.258 1.00 89.62 84 LEU A O 1
ATOM 674 N N . GLU A 1 85 ? -10.740 -9.657 13.508 1.00 88.94 85 GLU A N 1
ATOM 675 C CA . GLU A 1 85 ? -11.681 -10.616 14.103 1.00 88.94 85 GLU A CA 1
ATOM 676 C C . GLU A 1 85 ? -11.732 -10.482 15.634 1.00 88.94 85 GLU A C 1
ATOM 678 O O . GLU A 1 85 ? -12.818 -10.383 16.210 1.00 88.94 85 GLU A O 1
ATOM 683 N N . GLU A 1 86 ? -10.573 -10.292 16.283 1.00 86.00 86 GLU A N 1
ATOM 684 C CA . GLU A 1 86 ? -10.470 -9.972 17.719 1.00 86.00 86 GLU A CA 1
ATOM 685 C C . GLU A 1 86 ? -11.300 -8.722 18.087 1.00 86.00 86 GLU A C 1
ATOM 687 O O . GLU A 1 86 ? -11.980 -8.675 19.118 1.00 86.00 86 GLU A O 1
ATOM 692 N N . GLY A 1 87 ? -11.279 -7.711 17.214 1.00 83.56 87 GLY A N 1
ATOM 693 C CA . GLY A 1 87 ? -12.037 -6.470 17.365 1.00 83.56 87 GLY A CA 1
ATOM 694 C C . GLY A 1 87 ? -13.541 -6.615 17.129 1.00 83.56 87 GLY A C 1
ATOM 695 O O . GLY A 1 87 ? -14.319 -5.862 17.715 1.00 83.56 87 GLY A O 1
ATOM 696 N N . ILE A 1 88 ? -13.950 -7.557 16.277 1.00 83.31 88 ILE A N 1
ATOM 697 C CA . ILE A 1 88 ? -15.349 -7.770 15.882 1.00 83.31 88 ILE A CA 1
ATOM 698 C C . ILE A 1 88 ? -16.080 -8.650 16.902 1.00 83.31 88 ILE A C 1
ATOM 700 O O . ILE A 1 88 ? -17.223 -8.349 17.249 1.00 83.31 88 ILE A O 1
ATOM 704 N N . GLU A 1 89 ? -15.440 -9.717 17.386 1.00 83.25 89 GLU A N 1
ATOM 705 C CA . GLU A 1 89 ? -16.109 -10.734 18.209 1.00 83.25 89 GLU A CA 1
ATOM 706 C C . GLU A 1 89 ? -15.931 -10.531 19.717 1.00 83.25 89 GLU A C 1
ATOM 708 O O . GLU A 1 89 ? -16.823 -10.863 20.502 1.00 83.25 89 GLU A O 1
ATOM 713 N N . HIS A 1 90 ? -14.787 -9.993 20.151 1.00 77.38 90 HIS A N 1
ATOM 714 C CA . HIS A 1 90 ? -14.400 -10.019 21.568 1.00 77.38 90 HIS A CA 1
ATOM 715 C C . HIS A 1 90 ? -14.295 -8.640 22.214 1.00 77.38 90 HIS A C 1
ATOM 717 O O . HIS A 1 90 ? -14.302 -8.519 23.447 1.00 77.38 90 HIS A O 1
ATOM 723 N N . LEU A 1 91 ? -14.197 -7.584 21.409 1.00 80.62 91 LEU A N 1
ATOM 724 C CA . LEU A 1 91 ? -13.931 -6.251 21.913 1.00 80.62 91 LEU A CA 1
ATOM 725 C C . LEU A 1 91 ? -15.221 -5.456 22.132 1.00 80.62 91 LEU A C 1
ATOM 727 O O . LEU A 1 91 ? -16.040 -5.278 21.237 1.00 80.62 91 LEU A O 1
ATOM 731 N N . ASN A 1 92 ? -15.382 -4.923 23.341 1.00 80.00 92 ASN A N 1
ATOM 732 C CA . ASN A 1 92 ? -16.436 -3.965 23.659 1.00 80.00 92 ASN A CA 1
ATOM 733 C C . ASN A 1 92 ? -15.823 -2.622 24.088 1.00 80.00 92 ASN A C 1
ATOM 735 O O . ASN A 1 92 ? -14.662 -2.548 24.491 1.00 80.00 92 ASN A O 1
ATOM 739 N N . TRP A 1 93 ? -16.626 -1.557 24.059 1.00 80.88 93 TRP A N 1
ATOM 740 C CA . TRP A 1 93 ? -16.185 -0.202 24.412 1.00 80.88 93 TRP A CA 1
ATOM 741 C C . TRP A 1 93 ? -15.690 -0.064 25.864 1.00 80.88 93 TRP A C 1
ATOM 743 O O . TRP A 1 93 ? -15.011 0.902 26.187 1.00 80.88 93 TRP A O 1
ATOM 753 N N . ARG A 1 94 ? -15.994 -1.010 26.761 1.00 75.56 94 ARG A N 1
ATOM 754 C CA . ARG A 1 94 ? -15.559 -0.994 28.170 1.00 75.56 94 ARG A CA 1
ATOM 755 C C . ARG A 1 94 ? -14.237 -1.733 28.404 1.00 75.56 94 ARG A C 1
ATOM 757 O O . ARG A 1 94 ? -13.675 -1.595 29.488 1.00 75.56 94 ARG A O 1
ATOM 764 N N . ASN A 1 95 ? -13.740 -2.491 27.428 1.00 79.75 95 ASN A N 1
ATOM 765 C CA . ASN A 1 95 ? -12.524 -3.283 27.579 1.00 79.75 95 ASN A CA 1
ATOM 766 C C . ASN A 1 95 ? -11.277 -2.391 27.610 1.00 79.75 95 ASN A C 1
ATOM 768 O O . ASN A 1 95 ? -11.042 -1.587 26.712 1.00 79.75 95 ASN A O 1
ATOM 772 N N . HIS A 1 96 ? -10.409 -2.611 28.598 1.00 75.56 96 HIS A N 1
ATOM 773 C CA . HIS A 1 96 ? -9.128 -1.904 28.714 1.00 75.56 96 HIS A CA 1
ATOM 774 C C . HIS A 1 96 ? -8.116 -2.280 27.611 1.00 75.56 96 HIS A C 1
ATOM 776 O O . HIS A 1 96 ? -7.165 -1.540 27.370 1.00 75.56 96 HIS A O 1
ATOM 782 N N . SER A 1 97 ? -8.329 -3.399 26.910 1.00 82.69 97 SER A N 1
ATOM 783 C CA . SER A 1 97 ? -7.477 -3.891 25.817 1.00 82.69 97 SER A CA 1
ATOM 784 C C . SER A 1 97 ? -7.725 -3.217 24.458 1.00 82.69 97 SER A C 1
ATOM 786 O O . SER A 1 97 ? -7.002 -3.488 23.498 1.00 82.69 97 SER A O 1
ATOM 788 N N . ILE A 1 98 ? -8.695 -2.299 24.346 1.00 86.31 98 ILE A N 1
ATOM 789 C CA . ILE A 1 98 ? -8.988 -1.591 23.086 1.00 86.31 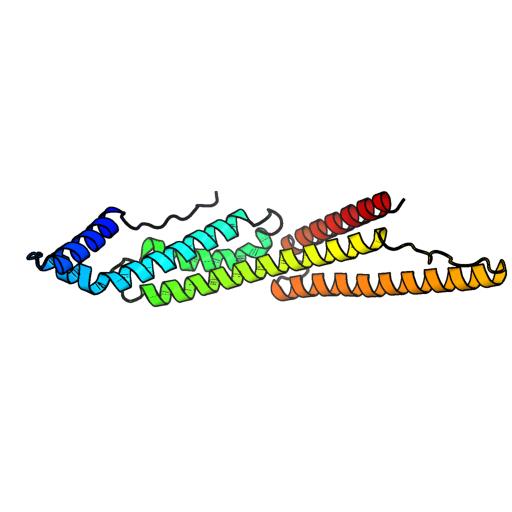98 ILE A CA 1
ATOM 790 C C . ILE A 1 98 ? -7.783 -0.809 22.553 1.00 86.31 98 ILE A C 1
ATOM 792 O O . ILE A 1 98 ? -7.548 -0.776 21.348 1.00 86.31 98 ILE A O 1
ATOM 796 N N . ALA A 1 99 ? -6.970 -0.229 23.438 1.00 85.56 99 ALA A N 1
ATOM 797 C CA . ALA A 1 99 ? -5.794 0.538 23.040 1.00 85.56 99 ALA A CA 1
ATOM 798 C C . ALA A 1 99 ? -4.702 -0.347 22.411 1.00 85.56 99 ALA A C 1
ATOM 800 O O . ALA A 1 99 ? -4.101 0.038 21.406 1.00 85.56 99 ALA A O 1
ATOM 801 N N . SER A 1 100 ? -4.461 -1.542 22.966 1.00 89.00 100 SER A N 1
ATOM 802 C CA . SER A 1 100 ? -3.503 -2.499 22.400 1.00 89.00 100 SER A CA 1
ATOM 803 C C . SER A 1 100 ? -3.991 -3.066 21.072 1.00 89.00 100 SER A C 1
ATOM 805 O O . SER A 1 100 ? -3.199 -3.153 20.135 1.00 89.00 100 SER A O 1
ATOM 807 N N . PHE A 1 101 ? -5.291 -3.364 20.970 1.00 90.75 101 PHE A N 1
ATOM 808 C CA . PHE A 1 101 ? -5.927 -3.770 19.718 1.00 90.75 101 PHE A CA 1
ATOM 809 C C . PHE A 1 101 ? -5.751 -2.696 18.636 1.00 90.75 101 PHE A C 1
ATOM 811 O O . PHE A 1 101 ? -5.192 -2.982 17.580 1.00 90.75 101 PHE A O 1
ATOM 818 N N . ILE A 1 102 ? -6.119 -1.439 18.922 1.00 90.56 102 ILE A N 1
ATOM 819 C CA . ILE A 1 102 ? -5.973 -0.322 17.974 1.00 90.56 102 ILE A CA 1
ATOM 820 C C . ILE A 1 102 ? -4.529 -0.229 17.476 1.00 90.56 102 ILE A C 1
ATOM 822 O O . ILE A 1 102 ? -4.303 -0.124 16.271 1.00 90.56 102 ILE A O 1
ATOM 826 N N . LYS A 1 103 ? -3.544 -0.297 18.380 1.00 90.69 103 LYS A N 1
ATOM 827 C CA . LYS A 1 103 ? -2.127 -0.198 18.012 1.00 90.69 103 LYS A CA 1
ATOM 828 C C . LYS A 1 103 ? -1.678 -1.360 17.118 1.00 90.69 103 LYS A C 1
ATOM 830 O O . LYS A 1 103 ? -1.031 -1.116 16.102 1.00 90.69 103 LYS A O 1
ATOM 835 N N . LYS A 1 104 ? -2.029 -2.598 17.484 1.00 92.50 104 LYS A N 1
ATOM 836 C CA . LYS A 1 104 ? -1.698 -3.822 16.735 1.00 92.50 104 LYS A CA 1
ATOM 837 C C . LYS A 1 104 ? -2.299 -3.777 15.327 1.00 92.50 104 LYS A C 1
ATOM 839 O O . LYS A 1 104 ? -1.567 -3.862 14.346 1.00 92.50 104 LYS A O 1
ATOM 844 N N . THR A 1 105 ? -3.604 -3.542 15.230 1.00 92.12 105 THR A N 1
ATOM 845 C CA . THR A 1 105 ? -4.340 -3.518 13.958 1.00 92.12 105 THR A CA 1
ATOM 846 C C . THR A 1 105 ? -3.887 -2.373 13.055 1.00 92.12 105 THR A C 1
ATOM 848 O O . THR A 1 105 ? -3.685 -2.575 11.860 1.00 92.12 105 THR A O 1
ATOM 851 N N . THR A 1 106 ? -3.637 -1.184 13.617 1.00 92.38 106 THR A N 1
ATOM 852 C CA . THR A 1 106 ? -3.086 -0.052 12.848 1.00 92.38 106 THR A CA 1
ATOM 853 C C . THR A 1 106 ? -1.717 -0.392 12.263 1.00 92.38 106 THR A C 1
ATOM 855 O O . THR A 1 106 ? -1.460 -0.064 11.108 1.00 92.38 106 THR A O 1
ATOM 858 N N . SER A 1 107 ? -0.854 -1.076 13.023 1.00 93.88 107 SER A N 1
ATOM 859 C CA . SER A 1 107 ? 0.464 -1.501 12.537 1.00 93.88 107 SER A CA 1
ATOM 860 C C . SER A 1 107 ? 0.350 -2.468 11.360 1.00 93.88 107 SER A C 1
ATOM 862 O O . SER A 1 107 ? 0.997 -2.251 10.341 1.00 93.88 107 SER A O 1
ATOM 864 N N . TYR A 1 108 ? -0.497 -3.498 11.456 1.00 92.88 108 TYR A N 1
ATOM 865 C CA . TYR A 1 108 ? -0.647 -4.468 10.366 1.00 92.88 108 TYR A CA 1
ATOM 866 C C . TYR A 1 108 ? -1.242 -3.851 9.099 1.00 92.88 108 TYR A C 1
ATOM 868 O O . TYR A 1 108 ? -0.768 -4.134 7.998 1.00 92.88 108 TYR A O 1
ATOM 876 N N . ILE A 1 109 ? -2.237 -2.968 9.239 1.00 92.94 109 ILE A N 1
ATOM 877 C CA . ILE A 1 109 ? -2.804 -2.246 8.092 1.00 92.94 109 ILE A CA 1
ATOM 878 C C . ILE A 1 109 ? -1.753 -1.326 7.467 1.00 92.94 109 ILE A C 1
ATOM 880 O O . ILE A 1 109 ? -1.658 -1.263 6.241 1.00 92.94 109 ILE A O 1
ATOM 884 N N . ALA A 1 110 ? -0.950 -0.634 8.280 1.00 92.25 110 ALA A N 1
ATOM 885 C CA . ALA A 1 110 ? 0.130 0.213 7.784 1.00 92.25 110 ALA A CA 1
ATOM 886 C C . ALA A 1 110 ? 1.178 -0.605 7.017 1.00 92.25 110 ALA A C 1
ATOM 888 O O . ALA A 1 110 ? 1.550 -0.222 5.913 1.00 92.25 110 ALA A O 1
ATOM 889 N N . ASP A 1 111 ? 1.592 -1.761 7.538 1.00 91.81 111 ASP A N 1
ATOM 890 C CA . ASP A 1 111 ? 2.540 -2.649 6.860 1.00 91.81 111 ASP A CA 1
ATOM 891 C C . ASP A 1 111 ? 2.002 -3.143 5.508 1.00 91.81 111 ASP A C 1
ATOM 893 O O . ASP A 1 111 ? 2.719 -3.113 4.506 1.00 91.81 111 ASP A O 1
ATOM 897 N N . ALA A 1 112 ? 0.730 -3.556 5.456 1.00 92.00 112 ALA A N 1
ATOM 898 C CA . ALA A 1 112 ? 0.084 -3.975 4.212 1.00 92.00 112 ALA A CA 1
ATOM 899 C C . ALA A 1 112 ? -0.051 -2.812 3.211 1.00 92.00 112 ALA A C 1
ATOM 901 O O . ALA A 1 112 ? 0.205 -2.983 2.019 1.00 92.00 112 ALA A O 1
ATOM 902 N N . THR A 1 113 ? -0.399 -1.618 3.694 1.00 91.75 113 THR A N 1
ATOM 903 C CA . THR A 1 113 ? -0.531 -0.412 2.862 1.00 91.75 113 THR A CA 1
ATOM 904 C C . THR A 1 113 ? 0.818 0.012 2.291 1.00 91.75 113 THR A C 1
ATOM 906 O O . THR A 1 113 ? 0.929 0.207 1.084 1.00 91.75 113 THR A O 1
ATOM 909 N N . ASN A 1 114 ? 1.864 0.061 3.119 1.00 92.25 114 ASN A N 1
ATOM 910 C CA . ASN A 1 114 ? 3.224 0.397 2.696 1.00 92.25 114 ASN A CA 1
ATOM 911 C C . ASN A 1 114 ? 3.745 -0.580 1.637 1.00 92.25 114 ASN A C 1
ATOM 913 O O . ASN A 1 114 ? 4.410 -0.172 0.684 1.00 92.25 114 ASN A O 1
ATOM 917 N N . LEU A 1 115 ? 3.437 -1.872 1.784 1.00 91.69 115 LEU A N 1
ATOM 918 C CA . LEU A 1 115 ? 3.825 -2.876 0.802 1.00 91.69 115 LEU A CA 1
ATOM 919 C C . LEU A 1 115 ? 3.103 -2.645 -0.533 1.00 91.69 115 LEU A C 1
ATOM 921 O O . LEU A 1 115 ? 3.755 -2.609 -1.576 1.00 91.69 115 LEU A O 1
ATOM 925 N N . LEU A 1 116 ? 1.789 -2.412 -0.508 1.00 92.44 116 LEU A N 1
ATOM 926 C CA . LEU A 1 116 ? 1.019 -2.112 -1.717 1.00 92.44 116 LEU A CA 1
ATOM 927 C C . LEU A 1 116 ? 1.499 -0.824 -2.407 1.00 92.44 116 LEU A C 1
ATOM 929 O O . LEU A 1 116 ? 1.654 -0.785 -3.629 1.00 92.44 116 LEU A O 1
ATOM 933 N N . GLU A 1 117 ? 1.769 0.225 -1.633 1.00 92.31 117 GLU A N 1
ATOM 934 C CA . GLU A 1 117 ? 2.329 1.475 -2.147 1.00 92.31 117 GLU A CA 1
ATOM 935 C C . GLU A 1 117 ? 3.701 1.262 -2.787 1.00 92.31 117 GLU A C 1
ATOM 937 O O . GLU A 1 117 ? 3.956 1.803 -3.864 1.00 92.31 117 GLU A O 1
ATOM 942 N N . LEU A 1 118 ? 4.561 0.435 -2.186 1.00 92.62 118 LEU A N 1
ATOM 943 C CA . LEU A 1 118 ? 5.864 0.082 -2.750 1.00 92.62 118 LEU A CA 1
ATOM 944 C C . LEU A 1 118 ? 5.719 -0.617 -4.106 1.00 92.62 118 LEU A C 1
ATOM 946 O O . LEU A 1 118 ? 6.425 -0.250 -5.051 1.00 92.62 118 LEU A O 1
ATOM 950 N N . LEU A 1 119 ? 4.796 -1.580 -4.228 1.00 91.00 119 LEU A N 1
ATOM 951 C CA . LEU A 1 119 ? 4.504 -2.260 -5.497 1.00 91.00 119 LEU A CA 1
ATOM 952 C C . LEU A 1 119 ? 4.114 -1.237 -6.573 1.00 91.00 119 LEU A C 1
ATOM 954 O O . LEU A 1 119 ? 4.759 -1.150 -7.623 1.00 91.00 119 LEU A O 1
ATOM 958 N N . LYS A 1 120 ? 3.119 -0.399 -6.274 1.00 91.69 120 LYS A N 1
ATOM 959 C CA . LYS A 1 120 ? 2.588 0.595 -7.217 1.00 91.69 120 LYS A CA 1
ATOM 960 C C . LYS A 1 120 ? 3.599 1.667 -7.587 1.00 91.69 120 LYS A C 1
ATOM 962 O O . LYS A 1 120 ? 3.709 2.031 -8.758 1.00 91.69 120 LYS A O 1
ATOM 967 N N . LEU A 1 121 ? 4.349 2.175 -6.612 1.00 93.81 121 LEU A N 1
ATOM 968 C CA . LEU A 1 121 ? 5.357 3.205 -6.835 1.00 93.81 121 LEU A CA 1
ATOM 969 C C . LEU A 1 121 ? 6.476 2.686 -7.736 1.00 93.81 121 LEU A C 1
ATOM 971 O O . LEU A 1 121 ? 6.908 3.399 -8.641 1.00 93.81 121 LEU A O 1
ATOM 975 N N . ASN A 1 122 ? 6.929 1.451 -7.525 1.00 93.06 122 ASN A N 1
ATOM 976 C CA . ASN A 1 122 ? 7.978 0.864 -8.352 1.00 93.06 122 ASN A CA 1
ATOM 977 C C . ASN A 1 122 ? 7.495 0.619 -9.783 1.00 93.06 122 ASN A C 1
ATOM 979 O O . ASN A 1 122 ? 8.199 0.979 -10.725 1.00 93.06 122 ASN A O 1
ATOM 983 N N . VAL A 1 123 ? 6.272 0.113 -9.967 1.00 91.56 123 VAL A N 1
ATOM 984 C CA . VAL A 1 123 ? 5.669 -0.026 -11.304 1.00 91.56 123 VAL A CA 1
ATOM 985 C C . VAL A 1 123 ? 5.514 1.336 -11.990 1.00 91.56 123 VAL A C 1
ATOM 987 O O . VAL A 1 123 ? 5.843 1.479 -13.170 1.00 91.56 123 VAL A O 1
ATOM 990 N N . LYS A 1 124 ? 5.087 2.366 -11.251 1.00 92.81 124 LYS A N 1
ATOM 991 C CA . LYS A 1 124 ? 4.984 3.739 -11.760 1.00 92.81 124 LYS A CA 1
ATOM 992 C C . LYS A 1 124 ? 6.344 4.289 -12.197 1.00 92.81 124 LYS A C 1
ATOM 994 O O . LYS A 1 124 ? 6.434 4.807 -13.307 1.00 92.81 124 LYS A O 1
ATOM 999 N N . LYS A 1 125 ? 7.395 4.116 -11.387 1.00 93.31 125 LYS A N 1
ATOM 1000 C CA . LYS A 1 125 ? 8.773 4.509 -11.736 1.00 93.31 125 LYS A CA 1
ATOM 1001 C C . LYS A 1 125 ? 9.248 3.823 -13.016 1.00 93.31 125 LYS A C 1
ATOM 1003 O O . LYS A 1 125 ? 9.753 4.499 -13.904 1.00 93.31 125 LYS A O 1
ATOM 1008 N N . ILE A 1 126 ? 9.022 2.512 -13.148 1.00 91.56 126 ILE A N 1
ATOM 1009 C CA . ILE A 1 126 ? 9.356 1.764 -14.372 1.00 91.56 126 ILE A CA 1
ATOM 1010 C C . ILE A 1 126 ? 8.641 2.380 -15.584 1.00 91.56 126 ILE A C 1
ATOM 1012 O O . ILE A 1 126 ? 9.267 2.649 -16.607 1.00 91.56 126 ILE A O 1
ATOM 1016 N N . CYS A 1 127 ? 7.343 2.670 -15.466 1.00 89.94 127 CYS A N 1
ATOM 1017 C CA . CYS A 1 127 ? 6.580 3.289 -16.550 1.00 89.94 127 CYS A CA 1
ATOM 1018 C C . CYS A 1 127 ? 7.071 4.704 -16.896 1.00 89.94 127 CYS A C 1
ATOM 1020 O O . CYS A 1 127 ? 7.079 5.077 -18.067 1.00 89.94 127 CYS A O 1
ATOM 1022 N N . GLU A 1 128 ? 7.453 5.508 -15.903 1.00 90.88 128 GLU A N 1
ATOM 1023 C CA . GLU A 1 128 ? 7.997 6.857 -16.105 1.00 90.88 128 GLU A CA 1
ATOM 1024 C C . GLU A 1 128 ? 9.350 6.822 -16.820 1.00 90.88 128 GLU A C 1
ATOM 1026 O O . GLU A 1 128 ? 9.546 7.575 -17.775 1.00 90.88 128 GLU A O 1
ATOM 1031 N N . MET A 1 129 ? 10.234 5.897 -16.436 1.00 89.06 129 MET A N 1
ATOM 1032 C CA . MET A 1 129 ? 11.510 5.680 -17.122 1.00 89.06 129 MET A CA 1
ATOM 1033 C C . MET A 1 129 ? 11.294 5.314 -18.593 1.00 89.06 129 MET A C 1
ATOM 1035 O O . MET A 1 129 ? 11.854 5.962 -19.473 1.00 89.06 129 MET A O 1
ATOM 1039 N N . LEU A 1 130 ? 10.405 4.353 -18.871 1.00 87.50 130 LEU A N 1
ATOM 1040 C CA . LEU A 1 130 ? 10.097 3.919 -20.240 1.00 87.50 130 LEU A CA 1
ATOM 1041 C C . LEU A 1 130 ? 9.455 5.018 -21.089 1.00 87.50 130 LEU A C 1
ATOM 1043 O O . LEU A 1 130 ? 9.715 5.089 -22.285 1.00 87.50 130 LEU A O 1
ATOM 1047 N N . LYS A 1 131 ? 8.642 5.901 -20.500 1.00 86.62 131 LYS A N 1
ATOM 1048 C CA . LYS A 1 131 ? 8.120 7.081 -21.212 1.00 86.62 131 LYS A CA 1
ATOM 1049 C C . LYS A 1 131 ? 9.230 8.064 -21.584 1.00 86.62 131 LYS A C 1
ATOM 1051 O O . LYS A 1 131 ? 9.178 8.658 -22.658 1.00 86.62 131 LYS A O 1
ATOM 1056 N N . GLY A 1 132 ? 10.242 8.212 -20.726 1.00 84.25 132 GLY A N 1
ATOM 1057 C CA . GLY A 1 132 ? 11.442 8.999 -21.022 1.00 84.25 132 GLY A CA 1
ATOM 1058 C C . GLY A 1 132 ? 12.259 8.449 -22.198 1.00 84.25 132 GLY A C 1
ATOM 1059 O O . GLY A 1 132 ? 13.051 9.180 -22.802 1.00 84.25 132 GLY A O 1
ATOM 1060 N N . TRP A 1 133 ? 12.066 7.175 -22.562 1.00 83.62 133 TRP A N 1
ATOM 1061 C CA . TRP A 1 133 ? 12.777 6.569 -23.686 1.00 83.62 133 TRP A CA 1
ATOM 1062 C C . TRP A 1 133 ? 12.344 7.163 -25.020 1.00 83.62 133 TRP A C 1
ATOM 1064 O O . TRP A 1 133 ? 13.220 7.482 -25.822 1.00 83.62 133 TRP A O 1
ATOM 1074 N N . GLY A 1 134 ? 11.040 7.371 -25.229 1.00 76.69 134 GLY A N 1
ATOM 1075 C CA . GLY A 1 134 ? 10.508 7.952 -26.466 1.00 76.69 134 GLY A CA 1
ATOM 1076 C C . GLY A 1 134 ? 10.639 9.471 -26.564 1.00 76.69 134 GLY A C 1
ATOM 1077 O O . GLY A 1 134 ? 10.760 9.997 -27.661 1.00 76.69 134 GLY A O 1
ATOM 1078 N N . THR A 1 135 ? 10.693 10.214 -25.457 1.00 75.06 135 THR A N 1
ATOM 1079 C CA . THR A 1 135 ? 10.854 11.682 -25.537 1.00 75.06 135 THR A CA 1
ATOM 1080 C C . THR A 1 135 ? 12.273 12.121 -25.898 1.00 75.06 135 THR A C 1
ATOM 1082 O O . THR A 1 135 ? 12.484 13.251 -26.339 1.00 75.06 135 THR A O 1
ATOM 1085 N N . THR A 1 136 ? 13.262 11.248 -25.715 1.00 71.38 136 THR A N 1
ATOM 1086 C CA . THR A 1 136 ? 14.665 11.577 -25.961 1.00 71.38 136 THR A CA 1
ATOM 1087 C C . THR A 1 136 ? 15.084 11.066 -27.334 1.00 71.38 136 THR A C 1
ATOM 1089 O O . THR A 1 136 ? 15.138 9.858 -27.561 1.00 71.38 136 THR A O 1
ATOM 1092 N N . SER A 1 137 ? 15.441 11.981 -28.238 1.00 68.62 137 SER A N 1
ATOM 1093 C CA . SER A 1 137 ? 15.961 11.620 -29.561 1.00 68.62 137 SER A CA 1
ATOM 1094 C C . SER A 1 137 ? 17.198 10.717 -29.458 1.00 68.62 137 SER A C 1
ATOM 1096 O O . SER A 1 137 ? 18.097 10.956 -28.650 1.00 68.62 137 SER A O 1
ATOM 1098 N N . LEU A 1 138 ? 17.275 9.709 -30.334 1.00 66.75 138 LEU A N 1
ATOM 1099 C CA . LEU A 1 138 ? 18.443 8.827 -30.484 1.00 66.75 138 LEU A CA 1
ATOM 1100 C C . LEU A 1 138 ? 19.710 9.581 -30.920 1.00 66.75 138 LEU A C 1
ATOM 1102 O O . LEU A 1 138 ? 20.823 9.102 -30.710 1.00 66.75 138 LEU A O 1
ATOM 1106 N N . HIS A 1 139 ? 19.541 10.752 -31.535 1.00 64.69 139 HIS A N 1
ATOM 1107 C CA . HIS A 1 139 ? 20.631 11.614 -31.972 1.00 64.69 139 HIS A CA 1
ATOM 1108 C C . HIS A 1 139 ? 20.417 13.049 -31.481 1.00 64.69 139 HIS A C 1
ATOM 1110 O O . HIS A 1 139 ? 19.294 13.558 -31.462 1.00 64.69 139 HIS A O 1
ATOM 1116 N N . GLY A 1 140 ? 21.502 13.724 -31.103 1.00 63.34 140 GLY A N 1
ATOM 1117 C CA . GLY A 1 140 ? 21.443 15.138 -30.736 1.00 63.34 140 GLY A CA 1
ATOM 1118 C C . GLY A 1 140 ? 20.940 16.018 -31.888 1.00 63.34 140 GLY A C 1
ATOM 1119 O O . GLY A 1 140 ? 21.357 15.858 -33.037 1.00 63.34 140 GLY A O 1
ATOM 1120 N N . THR A 1 141 ? 20.070 16.984 -31.580 1.00 63.75 141 THR A N 1
ATOM 1121 C CA . THR A 1 141 ? 19.679 18.038 -32.526 1.00 63.75 141 THR A CA 1
ATOM 1122 C C . THR A 1 141 ? 20.889 18.897 -32.872 1.00 63.75 141 THR A C 1
ATOM 1124 O O . THR A 1 141 ? 21.557 19.443 -31.989 1.00 63.75 141 THR A O 1
ATOM 1127 N N . ARG A 1 142 ? 21.174 19.027 -34.167 1.00 63.62 142 ARG A N 1
ATOM 1128 C CA . ARG A 1 142 ? 22.344 19.755 -34.664 1.00 63.62 142 ARG A CA 1
ATOM 1129 C C . ARG A 1 142 ? 22.147 21.268 -34.538 1.00 63.62 142 ARG A C 1
ATOM 1131 O O . ARG A 1 142 ? 21.078 21.775 -34.857 1.00 63.62 142 ARG A O 1
ATOM 1138 N N . LYS A 1 143 ? 23.203 21.988 -34.143 1.00 66.62 143 LYS A N 1
ATOM 1139 C CA . LYS A 1 143 ? 23.233 23.465 -34.134 1.00 66.62 143 LYS A CA 1
ATOM 1140 C C . LYS A 1 143 ? 24.001 24.065 -35.320 1.00 66.62 143 LYS A C 1
ATOM 1142 O O . LYS A 1 143 ? 23.749 25.208 -35.677 1.00 66.62 143 LYS A O 1
ATOM 1147 N N . THR A 1 144 ? 24.910 23.307 -35.940 1.00 71.00 144 THR A N 1
ATOM 1148 C CA . THR A 1 144 ? 25.773 23.757 -37.048 1.00 71.00 144 THR A CA 1
ATOM 1149 C C . THR A 1 144 ? 26.010 22.642 -38.071 1.00 71.00 144 THR A C 1
ATOM 1151 O O . THR A 1 144 ? 25.923 21.452 -37.762 1.00 71.00 144 THR A O 1
ATOM 1154 N N . THR A 1 145 ? 26.296 23.013 -39.318 1.00 74.69 145 THR A N 1
ATOM 1155 C CA . THR A 1 145 ? 26.694 22.083 -40.383 1.00 74.69 145 THR A CA 1
ATOM 1156 C C . THR A 1 145 ? 28.135 21.621 -40.182 1.00 74.69 145 THR A C 1
ATOM 1158 O O . THR A 1 145 ? 29.044 22.441 -40.251 1.00 74.69 145 THR A O 1
ATOM 1161 N N . VAL A 1 146 ? 28.342 20.316 -39.977 1.00 79.44 146 VAL A N 1
ATOM 1162 C CA . VAL A 1 146 ? 29.672 19.675 -39.994 1.00 79.44 146 VAL A CA 1
ATOM 1163 C C . VAL A 1 146 ? 29.814 18.713 -41.177 1.00 79.44 146 VAL A C 1
ATOM 1165 O O . VAL A 1 146 ? 28.801 18.275 -41.743 1.00 79.44 146 VAL A O 1
ATOM 1168 N N . GLY A 1 147 ? 31.058 18.411 -41.560 1.00 84.38 147 GLY A N 1
ATOM 1169 C CA . GLY A 1 147 ? 31.380 17.502 -42.666 1.00 84.38 147 GLY A CA 1
ATOM 1170 C C . GLY A 1 147 ? 30.820 16.090 -42.455 1.00 84.38 147 GLY A C 1
ATOM 1171 O O . GLY A 1 147 ? 30.508 15.701 -41.331 1.00 84.38 147 GLY A O 1
ATOM 1172 N N . ALA A 1 148 ? 30.671 15.316 -43.534 1.00 83.25 148 ALA A N 1
ATOM 1173 C CA . ALA A 1 148 ? 30.018 14.001 -43.490 1.00 83.25 148 ALA A CA 1
ATOM 1174 C C . ALA A 1 148 ? 30.709 13.004 -42.536 1.00 83.25 148 ALA A C 1
ATOM 1176 O O . ALA A 1 148 ? 30.032 12.286 -41.805 1.00 83.25 148 ALA A O 1
ATOM 1177 N N . GLU A 1 149 ? 32.042 13.001 -42.496 1.00 84.50 149 GLU A N 1
ATOM 1178 C CA . GLU A 1 149 ? 32.816 12.103 -41.629 1.00 84.50 149 GLU A CA 1
ATOM 1179 C C . GLU A 1 149 ? 32.696 12.491 -40.146 1.00 84.50 149 GLU A C 1
ATOM 1181 O O . GLU A 1 149 ? 32.403 11.659 -39.291 1.00 84.50 149 GLU A O 1
ATOM 1186 N N . GLU A 1 150 ? 32.820 13.784 -39.845 1.00 83.31 150 GLU A N 1
ATOM 1187 C CA . GLU A 1 150 ? 32.644 14.326 -38.492 1.00 83.31 150 GLU A CA 1
ATOM 1188 C C . GLU A 1 150 ? 31.209 14.109 -37.979 1.00 83.31 150 GLU A C 1
ATOM 1190 O O . GLU A 1 150 ? 30.986 13.776 -36.811 1.00 83.31 150 GLU A O 1
ATOM 1195 N N . TYR A 1 151 ? 30.217 14.220 -38.870 1.00 81.88 151 TYR A N 1
ATOM 1196 C CA . TYR A 1 151 ? 28.829 13.886 -38.565 1.00 81.88 151 TYR A CA 1
ATOM 1197 C C . TYR A 1 151 ? 28.663 12.420 -38.187 1.00 81.88 151 TYR A C 1
ATOM 1199 O O . TYR A 1 151 ? 28.034 12.125 -37.174 1.00 81.88 151 TYR A O 1
ATOM 1207 N N . HIS A 1 152 ? 29.230 11.511 -38.980 1.00 84.06 152 HIS A N 1
ATOM 1208 C CA . HIS A 1 152 ? 29.126 10.076 -38.739 1.00 84.06 152 HIS A CA 1
ATOM 1209 C C . HIS A 1 152 ? 29.750 9.677 -37.400 1.00 84.06 152 HIS A C 1
ATOM 1211 O O . HIS A 1 152 ? 29.161 8.896 -36.653 1.00 84.06 152 HIS A O 1
ATOM 1217 N N . GLN A 1 153 ? 30.900 10.261 -37.056 1.00 85.25 153 GLN A N 1
ATOM 1218 C CA . GLN A 1 153 ? 31.552 10.038 -35.762 1.00 85.25 153 GLN A CA 1
ATOM 1219 C C . GLN A 1 153 ? 30.703 10.563 -34.596 1.00 85.25 153 GLN A C 1
ATOM 1221 O O . GLN A 1 153 ? 30.471 9.836 -33.629 1.00 85.25 153 GLN A O 1
ATOM 1226 N N . THR A 1 154 ? 30.165 11.781 -34.711 1.00 83.50 154 THR A N 1
ATOM 1227 C CA . THR A 1 154 ? 29.296 12.377 -33.678 1.00 83.50 154 THR A CA 1
ATOM 1228 C C . THR A 1 154 ? 27.988 11.598 -33.515 1.00 83.50 154 THR A C 1
ATOM 1230 O O . THR A 1 154 ? 27.524 11.372 -32.398 1.00 83.50 154 THR A O 1
ATOM 1233 N N . TYR A 1 155 ? 27.400 11.150 -34.626 1.00 83.69 155 TYR A N 1
ATOM 1234 C CA . TYR A 1 155 ? 26.205 10.312 -34.639 1.00 83.69 155 TYR A CA 1
ATOM 1235 C C . TYR A 1 155 ? 26.464 8.976 -33.939 1.00 83.69 155 TYR A C 1
ATOM 1237 O O . TYR A 1 155 ? 25.717 8.617 -33.031 1.00 83.69 155 TYR A O 1
ATOM 1245 N N . LYS A 1 156 ? 27.553 8.277 -34.294 1.00 86.69 156 LYS A N 1
ATOM 1246 C CA . LYS A 1 156 ? 27.953 7.028 -33.629 1.00 86.69 156 LYS A CA 1
ATOM 1247 C C . LYS A 1 156 ? 28.134 7.215 -32.125 1.00 86.69 156 LYS A C 1
ATOM 1249 O O . LYS A 1 156 ? 27.569 6.438 -31.364 1.00 86.69 156 LYS A O 1
ATOM 1254 N N . ALA A 1 157 ? 28.843 8.263 -31.706 1.00 86.38 157 ALA A N 1
ATOM 1255 C CA . ALA A 1 157 ? 29.050 8.564 -30.291 1.00 86.38 157 ALA A CA 1
ATOM 1256 C C . ALA A 1 157 ? 27.729 8.865 -29.556 1.00 86.38 157 ALA A C 1
ATOM 1258 O O . ALA A 1 157 ? 27.514 8.379 -28.449 1.00 86.38 157 ALA A O 1
ATOM 1259 N N . SER A 1 158 ? 26.813 9.618 -30.179 1.00 83.88 158 SER A N 1
ATOM 1260 C CA . SER A 1 158 ? 25.486 9.913 -29.615 1.00 83.88 158 SER A CA 1
ATOM 1261 C C . SER A 1 158 ? 24.631 8.652 -29.464 1.00 83.88 158 SER A C 1
ATOM 1263 O O . SER A 1 158 ? 23.973 8.478 -28.439 1.00 83.88 158 SER A O 1
ATOM 1265 N N . VAL A 1 159 ? 24.647 7.768 -30.465 1.00 84.50 159 VAL A N 1
ATOM 1266 C CA . VAL A 1 159 ? 23.927 6.488 -30.418 1.00 84.50 159 VAL A CA 1
ATOM 1267 C C . VAL A 1 159 ? 24.521 5.582 -29.342 1.00 84.50 159 VAL A C 1
ATOM 1269 O O . VAL A 1 159 ? 23.774 5.008 -28.554 1.00 84.50 159 VAL A O 1
ATOM 1272 N N . GLU A 1 160 ? 25.847 5.479 -29.258 1.00 87.88 160 GLU A N 1
ATOM 1273 C CA . GLU A 1 160 ? 26.529 4.669 -28.245 1.00 87.88 160 GLU A CA 1
ATOM 1274 C C . GLU A 1 160 ? 26.243 5.170 -26.822 1.00 87.88 160 GLU A C 1
ATOM 1276 O O . GLU A 1 160 ? 25.876 4.380 -25.951 1.00 87.88 160 GLU A O 1
ATOM 1281 N N . ALA A 1 161 ? 26.300 6.486 -26.599 1.00 86.88 161 ALA A N 1
ATOM 1282 C CA . ALA A 1 161 ? 25.920 7.094 -25.326 1.00 86.88 161 ALA A CA 1
ATOM 1283 C C . ALA A 1 161 ? 24.462 6.776 -24.953 1.00 86.88 161 ALA A C 1
ATOM 1285 O O . ALA A 1 161 ? 24.171 6.445 -23.801 1.00 86.88 161 ALA A O 1
ATOM 1286 N N . ARG A 1 162 ? 23.544 6.813 -25.929 1.00 85.19 162 ARG A N 1
ATOM 1287 C CA . ARG A 1 162 ? 22.131 6.498 -25.687 1.00 85.19 162 ARG A CA 1
ATOM 1288 C C . ARG A 1 162 ? 21.905 5.017 -25.385 1.00 85.19 162 ARG A C 1
ATOM 1290 O O . ARG A 1 162 ? 21.148 4.699 -24.472 1.00 85.19 162 ARG A O 1
ATOM 1297 N N . LEU A 1 163 ? 22.589 4.118 -26.093 1.00 85.62 163 LEU A N 1
ATOM 1298 C CA . LEU A 1 163 ? 22.545 2.679 -25.813 1.00 85.62 163 LEU A CA 1
ATOM 1299 C C . LEU A 1 163 ? 23.069 2.354 -24.408 1.00 85.62 163 LEU A C 1
ATOM 1301 O O . LEU A 1 163 ? 22.501 1.492 -23.739 1.00 85.62 163 LEU A O 1
ATOM 1305 N N . ASN A 1 164 ? 24.110 3.050 -23.946 1.00 89.38 164 ASN A N 1
ATOM 1306 C CA . ASN A 1 164 ? 24.613 2.897 -22.580 1.00 89.38 164 ASN A CA 1
ATOM 1307 C C . ASN A 1 164 ? 23.587 3.381 -21.543 1.00 89.38 164 ASN A C 1
ATOM 1309 O O . ASN A 1 164 ? 23.282 2.638 -20.615 1.00 89.38 164 ASN A O 1
ATOM 1313 N N . SER A 1 165 ? 22.951 4.537 -21.762 1.00 88.19 165 SER A N 1
ATOM 1314 C CA . SER A 1 165 ? 21.848 5.021 -20.909 1.00 88.19 165 SER A CA 1
ATOM 1315 C C . SER A 1 165 ? 20.688 4.017 -20.826 1.00 88.19 165 SER A C 1
ATOM 1317 O O . SER A 1 165 ? 20.205 3.745 -19.730 1.00 88.19 165 SER A O 1
ATOM 1319 N N . PHE A 1 166 ? 20.293 3.380 -21.936 1.00 87.62 166 PHE A N 1
ATOM 1320 C CA . PHE A 1 166 ? 19.268 2.328 -21.906 1.00 87.62 166 PHE A CA 1
ATOM 1321 C C . PHE A 1 166 ? 19.694 1.082 -21.128 1.00 87.62 166 PHE A C 1
ATOM 1323 O O . PHE A 1 166 ? 18.862 0.460 -20.466 1.00 87.62 166 PHE A O 1
ATOM 1330 N N . ARG A 1 167 ? 20.975 0.700 -21.188 1.00 90.12 167 ARG A N 1
ATOM 1331 C CA . ARG A 1 167 ? 21.503 -0.415 -20.387 1.00 90.12 167 ARG A CA 1
ATOM 1332 C C . ARG A 1 167 ? 21.451 -0.091 -18.896 1.00 90.12 167 ARG A C 1
ATOM 1334 O O . ARG A 1 167 ? 21.005 -0.936 -18.120 1.00 90.12 167 ARG A O 1
ATOM 1341 N N . ASP A 1 168 ? 21.837 1.123 -18.516 1.00 91.25 168 ASP A N 1
ATOM 1342 C CA . ASP A 1 168 ? 21.814 1.580 -17.123 1.00 91.25 168 ASP A CA 1
ATOM 1343 C C . ASP A 1 168 ? 20.379 1.667 -16.582 1.00 91.25 168 ASP A C 1
ATOM 1345 O O . ASP A 1 168 ? 20.081 1.188 -15.485 1.00 91.25 168 ASP A O 1
ATOM 1349 N N . GLU A 1 169 ? 19.457 2.219 -17.371 1.00 89.81 169 GLU A N 1
ATOM 1350 C CA . GLU A 1 169 ? 18.033 2.297 -17.033 1.00 89.81 169 GLU A CA 1
ATOM 1351 C C . GLU A 1 169 ? 17.385 0.901 -16.991 1.00 89.81 169 GLU A C 1
ATOM 1353 O O . GLU A 1 169 ? 16.584 0.615 -16.102 1.00 89.81 169 GLU A O 1
ATOM 1358 N N . GLY A 1 170 ? 17.789 -0.015 -17.875 1.00 90.50 170 GLY A N 1
ATOM 1359 C CA . GLY A 1 170 ? 17.396 -1.425 -17.817 1.00 90.50 170 GLY A CA 1
ATOM 1360 C C . GLY A 1 170 ? 17.864 -2.114 -16.531 1.00 90.50 170 GLY A C 1
ATOM 1361 O O . GLY A 1 170 ? 17.085 -2.814 -15.880 1.00 90.50 170 GLY A O 1
ATOM 1362 N N . ALA A 1 171 ? 19.107 -1.867 -16.104 1.00 93.25 171 ALA A N 1
ATOM 1363 C CA . ALA A 1 171 ? 19.623 -2.375 -14.832 1.00 93.25 171 ALA A CA 1
ATOM 1364 C C . ALA A 1 171 ? 18.832 -1.826 -13.630 1.00 93.25 171 ALA A C 1
ATOM 1366 O O . ALA A 1 171 ? 18.525 -2.571 -12.696 1.00 93.25 171 ALA A O 1
ATOM 1367 N N . GLN A 1 172 ? 18.433 -0.552 -13.674 1.00 93.19 172 GLN A N 1
ATOM 1368 C CA . GLN A 1 172 ? 17.565 0.058 -12.662 1.00 93.19 172 GLN A CA 1
ATOM 1369 C C . GLN A 1 172 ? 16.161 -0.568 -12.635 1.00 93.19 172 GLN A C 1
ATOM 1371 O O . GLN A 1 172 ? 15.649 -0.844 -11.550 1.00 93.19 172 GLN A O 1
ATOM 1376 N N . ILE A 1 173 ? 15.550 -0.862 -13.790 1.00 91.81 173 ILE A N 1
ATOM 1377 C CA . ILE A 1 173 ? 14.256 -1.568 -13.860 1.00 91.81 173 ILE A CA 1
ATOM 1378 C C . ILE A 1 173 ? 14.364 -2.947 -13.196 1.00 91.81 173 ILE A C 1
ATOM 1380 O O . ILE A 1 173 ? 13.529 -3.303 -12.360 1.00 91.81 173 ILE A O 1
ATOM 1384 N N . HIS A 1 174 ? 15.422 -3.704 -13.498 1.00 91.38 174 HIS A N 1
ATOM 1385 C CA . HIS A 1 174 ? 15.673 -4.986 -12.837 1.00 91.38 174 HIS A CA 1
ATOM 1386 C C . HIS A 1 174 ? 15.867 -4.834 -11.322 1.00 91.38 174 HIS A C 1
ATOM 1388 O O . HIS A 1 174 ? 15.336 -5.642 -10.557 1.00 91.38 174 HIS A O 1
ATOM 1394 N N . ALA A 1 175 ? 16.571 -3.789 -10.876 1.00 93.81 175 ALA A N 1
ATOM 1395 C CA . ALA A 1 175 ? 16.739 -3.495 -9.456 1.00 93.81 175 ALA A CA 1
ATOM 1396 C C . ALA A 1 175 ? 15.401 -3.170 -8.767 1.00 93.81 175 ALA A C 1
ATOM 1398 O O . ALA A 1 175 ? 15.158 -3.660 -7.665 1.00 93.81 175 ALA A O 1
ATOM 1399 N N . LEU A 1 176 ? 14.504 -2.414 -9.413 1.00 93.25 176 LEU A N 1
ATOM 1400 C CA . LEU A 1 176 ? 13.165 -2.119 -8.885 1.00 93.25 176 LEU A CA 1
ATOM 1401 C C . LEU A 1 176 ? 12.317 -3.390 -8.743 1.00 93.25 176 LEU A C 1
ATOM 1403 O O . LEU A 1 176 ? 11.697 -3.599 -7.702 1.00 93.25 176 LEU A O 1
ATOM 1407 N N . ILE A 1 177 ? 12.331 -4.279 -9.741 1.00 90.00 177 ILE A N 1
ATOM 1408 C CA . ILE A 1 177 ? 11.626 -5.572 -9.663 1.00 90.00 177 ILE A CA 1
ATOM 1409 C C . ILE A 1 177 ? 12.212 -6.441 -8.538 1.00 90.00 177 ILE A C 1
ATOM 1411 O O . ILE A 1 177 ? 11.465 -7.071 -7.786 1.00 90.00 177 ILE A O 1
ATOM 1415 N N . ALA A 1 178 ? 13.539 -6.442 -8.373 1.00 90.75 178 ALA A N 1
ATOM 1416 C CA . ALA A 1 178 ? 14.197 -7.154 -7.281 1.00 90.75 178 ALA A CA 1
ATOM 1417 C C . ALA A 1 178 ? 13.803 -6.598 -5.901 1.00 90.75 178 ALA A C 1
ATOM 1419 O O . ALA A 1 178 ? 13.550 -7.384 -4.990 1.00 90.75 178 ALA A O 1
ATOM 1420 N N . GLN A 1 179 ? 13.679 -5.273 -5.753 1.00 91.31 179 GLN A N 1
ATOM 1421 C CA . GLN A 1 179 ? 13.191 -4.644 -4.517 1.00 91.31 179 GLN A CA 1
ATOM 1422 C C . GLN A 1 179 ? 11.764 -5.091 -4.172 1.00 91.31 179 GLN A C 1
ATOM 1424 O O . GLN A 1 179 ? 11.501 -5.417 -3.016 1.00 91.31 179 GLN A O 1
ATOM 1429 N N . ILE A 1 180 ? 10.865 -5.171 -5.164 1.00 88.56 180 ILE A N 1
ATOM 1430 C CA . ILE A 1 180 ? 9.497 -5.680 -4.957 1.00 88.56 180 ILE A CA 1
ATOM 1431 C C . ILE A 1 180 ? 9.539 -7.128 -4.454 1.00 88.56 180 ILE A C 1
ATOM 1433 O O . ILE A 1 180 ? 8.908 -7.457 -3.452 1.00 88.56 180 ILE A O 1
ATOM 1437 N N . HIS A 1 181 ? 10.321 -7.988 -5.109 1.00 88.75 181 HIS A N 1
ATOM 1438 C CA . HIS A 1 181 ? 10.447 -9.391 -4.711 1.00 88.75 181 HIS A CA 1
ATOM 1439 C C . HIS A 1 181 ? 11.005 -9.544 -3.287 1.00 88.75 181 HIS A C 1
ATOM 1441 O O . HIS A 1 181 ? 10.526 -10.373 -2.515 1.00 88.75 181 HIS A O 1
ATOM 1447 N N . MET A 1 182 ? 12.012 -8.743 -2.918 1.00 88.50 182 MET A N 1
ATOM 1448 C CA . MET A 1 182 ? 12.578 -8.754 -1.565 1.00 88.50 182 MET A CA 1
ATOM 1449 C C . MET A 1 182 ? 11.568 -8.299 -0.506 1.00 88.50 182 MET A C 1
ATOM 1451 O O . MET A 1 182 ? 11.531 -8.889 0.572 1.00 88.50 182 MET A O 1
ATOM 1455 N N . ALA A 1 183 ? 10.738 -7.297 -0.812 1.00 87.88 183 ALA A N 1
ATOM 1456 C CA . ALA A 1 183 ? 9.694 -6.816 0.093 1.00 87.88 183 ALA A CA 1
ATOM 1457 C C . ALA A 1 183 ? 8.574 -7.849 0.303 1.00 87.88 183 ALA A C 1
ATOM 1459 O O . ALA A 1 183 ? 8.066 -7.987 1.413 1.00 87.88 183 ALA A O 1
ATOM 1460 N N . LEU A 1 184 ? 8.220 -8.596 -0.747 1.00 85.69 184 LEU A N 1
ATOM 1461 C CA . LEU A 1 184 ? 7.197 -9.642 -0.696 1.00 85.69 184 LEU A CA 1
ATOM 1462 C C . LEU A 1 184 ? 7.653 -10.896 0.062 1.00 85.69 184 LEU A C 1
ATOM 1464 O O . LEU A 1 184 ? 6.818 -11.590 0.628 1.00 85.69 184 LEU A O 1
ATOM 1468 N N . GLN A 1 185 ? 8.959 -11.192 0.077 1.00 84.69 185 GLN A N 1
ATOM 1469 C CA . GLN A 1 185 ? 9.529 -12.413 0.675 1.00 84.69 185 GLN A CA 1
ATOM 1470 C C . GLN A 1 185 ? 8.935 -13.724 0.115 1.00 84.69 185 GLN A C 1
ATOM 1472 O O . GLN A 1 185 ? 8.981 -14.771 0.756 1.00 84.69 185 GLN A O 1
ATOM 1477 N N . VAL A 1 186 ? 8.399 -13.676 -1.105 1.00 84.06 186 VAL A N 1
ATOM 1478 C CA . VAL A 1 186 ? 7.793 -14.818 -1.798 1.00 84.06 186 VAL A CA 1
ATOM 1479 C C . VAL A 1 186 ? 8.864 -15.595 -2.578 1.00 84.06 186 VAL A C 1
ATOM 1481 O O . VAL A 1 186 ? 9.905 -15.055 -2.954 1.00 84.06 186 VAL A O 1
ATOM 1484 N N . SER A 1 187 ? 8.639 -16.889 -2.818 1.00 84.94 187 SER A N 1
ATOM 1485 C CA . SER A 1 187 ? 9.527 -17.695 -3.664 1.00 84.94 187 SER A CA 1
ATOM 1486 C C . SER A 1 187 ? 9.463 -17.244 -5.126 1.00 84.94 187 SER A C 1
ATOM 1488 O O . SER A 1 187 ? 8.385 -17.026 -5.672 1.00 84.94 187 SER A O 1
ATOM 1490 N N . ARG A 1 188 ? 10.601 -17.242 -5.832 1.00 79.19 188 ARG A N 1
ATOM 1491 C CA . ARG A 1 188 ? 10.636 -16.987 -7.289 1.00 79.19 188 ARG A CA 1
ATOM 1492 C C . ARG A 1 188 ? 9.777 -17.971 -8.089 1.00 79.19 188 ARG A C 1
ATOM 1494 O O . ARG A 1 188 ? 9.352 -17.661 -9.198 1.00 79.19 188 ARG A O 1
ATOM 1501 N N . GLY A 1 189 ? 9.559 -19.167 -7.541 1.00 84.38 189 GLY A N 1
ATOM 1502 C CA . GLY A 1 189 ? 8.721 -20.200 -8.138 1.00 84.38 189 GLY A CA 1
ATOM 1503 C C . GLY A 1 189 ? 7.224 -20.003 -7.905 1.00 84.38 189 GLY A C 1
ATOM 1504 O O . GLY A 1 189 ? 6.446 -20.760 -8.481 1.00 84.38 189 GLY A O 1
ATOM 1505 N N . ASP A 1 190 ? 6.808 -19.023 -7.107 1.00 88.81 190 ASP A N 1
ATOM 1506 C CA . ASP A 1 190 ? 5.404 -18.825 -6.762 1.00 88.81 190 ASP A CA 1
ATOM 1507 C C . ASP A 1 190 ? 4.565 -18.443 -8.003 1.00 88.81 190 ASP A C 1
ATOM 1509 O O . ASP A 1 190 ? 4.938 -17.522 -8.742 1.00 88.81 190 ASP A O 1
ATOM 1513 N N . PRO A 1 191 ? 3.447 -19.141 -8.281 1.00 90.25 191 PRO A N 1
ATOM 1514 C CA . PRO A 1 191 ? 2.553 -18.808 -9.389 1.00 90.25 191 PRO A CA 1
ATOM 1515 C C . PRO A 1 191 ? 2.008 -17.373 -9.350 1.00 90.25 191 PRO A C 1
ATOM 1517 O O . PRO A 1 191 ? 1.880 -16.752 -10.408 1.00 90.25 191 PRO A O 1
ATOM 1520 N N . ALA A 1 192 ? 1.706 -16.837 -8.164 1.00 88.88 192 ALA A N 1
ATOM 1521 C CA . ALA A 1 192 ? 1.232 -15.466 -7.989 1.00 88.88 192 ALA A CA 1
ATOM 1522 C C . ALA A 1 192 ? 2.316 -14.457 -8.376 1.00 88.88 192 ALA A C 1
ATOM 1524 O O . ALA A 1 192 ? 2.048 -13.511 -9.118 1.00 88.88 192 ALA A O 1
ATOM 1525 N N . TRP A 1 193 ? 3.560 -14.706 -7.955 1.00 91.75 193 TRP A N 1
ATOM 1526 C CA . TRP A 1 193 ? 4.699 -13.873 -8.344 1.00 91.75 193 TRP A CA 1
ATOM 1527 C C . TRP A 1 193 ? 4.923 -13.890 -9.855 1.00 91.75 193 TRP A C 1
ATOM 1529 O O . TRP A 1 193 ? 5.093 -12.834 -10.463 1.00 91.75 193 TRP A O 1
ATOM 1539 N N . ARG A 1 194 ? 4.866 -15.068 -10.489 1.00 90.62 194 ARG A N 1
ATOM 1540 C CA . ARG A 1 194 ? 5.022 -15.173 -11.949 1.00 90.62 194 ARG A CA 1
ATOM 1541 C C . ARG A 1 194 ? 3.947 -14.391 -12.699 1.00 90.62 194 ARG A C 1
ATOM 1543 O O . ARG A 1 194 ? 4.295 -13.640 -13.603 1.00 90.62 194 ARG A O 1
ATOM 1550 N N . LYS A 1 195 ? 2.679 -14.514 -12.289 1.00 91.19 195 LYS A N 1
ATOM 1551 C CA . LYS A 1 195 ? 1.570 -13.735 -12.867 1.00 91.19 195 LYS A CA 1
ATOM 1552 C C . LYS A 1 195 ? 1.778 -12.231 -12.717 1.00 91.19 195 LYS A C 1
ATOM 1554 O O . LYS A 1 195 ? 1.521 -11.481 -13.652 1.00 91.19 195 LYS A O 1
ATOM 1559 N N . TYR A 1 196 ? 2.253 -11.786 -11.556 1.00 91.56 196 TYR A N 1
ATOM 1560 C CA . TYR A 1 196 ? 2.548 -10.374 -11.332 1.00 91.56 196 TYR A CA 1
ATOM 1561 C C . TYR A 1 196 ? 3.689 -9.877 -12.230 1.00 91.56 196 TYR A C 1
ATOM 1563 O O . TYR A 1 196 ? 3.566 -8.830 -12.858 1.00 91.56 196 TYR A O 1
ATOM 1571 N N . VAL A 1 197 ? 4.781 -10.638 -12.347 1.00 91.31 197 VAL A N 1
ATOM 1572 C CA . VAL A 1 197 ? 5.901 -10.289 -13.238 1.00 91.31 197 VAL A CA 1
ATOM 1573 C C . VAL A 1 197 ? 5.467 -10.263 -14.701 1.00 91.31 197 VAL A C 1
ATOM 1575 O O . VAL A 1 197 ? 5.873 -9.361 -15.428 1.00 91.31 197 VAL A O 1
ATOM 1578 N N . GLU A 1 198 ? 4.633 -11.210 -15.129 1.00 91.69 198 GLU A N 1
ATOM 1579 C CA . GLU A 1 198 ? 4.048 -11.233 -16.474 1.00 91.69 198 GLU A CA 1
ATOM 1580 C C . GLU A 1 198 ? 3.204 -9.978 -16.733 1.00 91.69 198 GLU A C 1
ATOM 1582 O O . GLU A 1 198 ? 3.423 -9.286 -17.724 1.00 91.69 198 GLU A O 1
ATOM 1587 N N . HIS A 1 199 ? 2.344 -9.596 -15.784 1.00 91.44 199 HIS A N 1
ATOM 1588 C CA . HIS A 1 199 ? 1.573 -8.355 -15.867 1.00 91.44 199 HIS A CA 1
ATOM 1589 C C . HIS A 1 199 ? 2.465 -7.106 -15.969 1.00 91.44 199 HIS A C 1
ATOM 1591 O O . HIS A 1 199 ? 2.231 -6.232 -16.806 1.00 91.44 199 HIS A O 1
ATOM 1597 N N . VAL A 1 200 ? 3.513 -7.016 -15.141 1.00 90.75 200 VAL A N 1
ATOM 1598 C CA . VAL A 1 200 ? 4.476 -5.906 -15.207 1.00 90.75 200 VAL A CA 1
ATOM 1599 C C . VAL A 1 200 ? 5.205 -5.905 -16.551 1.00 90.75 200 VAL A C 1
ATOM 1601 O O . VAL A 1 200 ? 5.390 -4.842 -17.137 1.00 90.75 200 VAL A O 1
ATOM 1604 N N . ASN A 1 201 ? 5.576 -7.070 -17.081 1.00 91.81 201 ASN A N 1
ATOM 1605 C CA . ASN A 1 201 ? 6.200 -7.187 -18.396 1.00 91.81 201 ASN A CA 1
ATOM 1606 C C . ASN A 1 201 ? 5.273 -6.691 -19.519 1.00 91.81 201 ASN A C 1
ATOM 1608 O O . ASN A 1 201 ? 5.703 -5.905 -20.363 1.00 91.81 201 ASN A O 1
ATOM 1612 N N . ASP A 1 202 ? 3.994 -7.062 -19.496 1.00 92.62 202 ASP A N 1
ATOM 1613 C CA . ASP A 1 202 ? 3.009 -6.568 -20.466 1.00 92.62 202 ASP A CA 1
ATOM 1614 C C . ASP A 1 202 ? 2.830 -5.046 -20.374 1.00 92.62 202 ASP A C 1
ATOM 1616 O O . ASP A 1 202 ? 2.714 -4.346 -21.391 1.00 92.62 202 ASP A O 1
ATOM 1620 N N . LEU A 1 203 ? 2.878 -4.497 -19.158 1.00 91.06 203 LEU A N 1
ATOM 1621 C CA . LEU A 1 203 ? 2.839 -3.055 -18.933 1.00 91.06 203 LEU A CA 1
ATOM 1622 C C . LEU A 1 203 ? 4.097 -2.349 -19.468 1.00 91.06 203 LEU A C 1
ATOM 1624 O O . LEU A 1 203 ? 3.989 -1.282 -20.077 1.00 91.06 203 LEU A O 1
ATOM 1628 N N . ILE A 1 204 ? 5.279 -2.947 -19.295 1.00 89.38 204 ILE A N 1
ATOM 1629 C CA . ILE A 1 204 ? 6.548 -2.450 -19.853 1.00 89.38 204 ILE A CA 1
ATOM 1630 C C . ILE A 1 204 ? 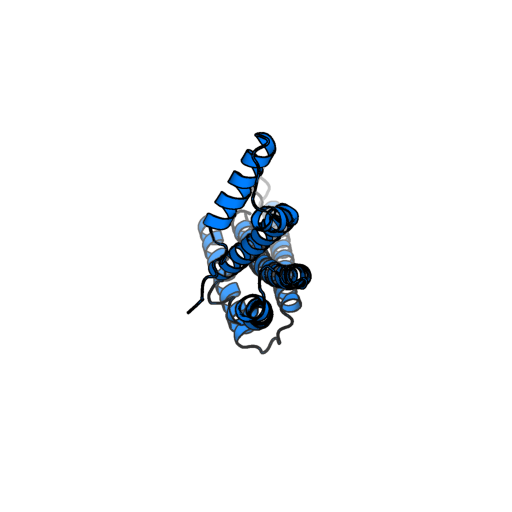6.463 -2.425 -21.382 1.00 89.38 204 ILE A C 1
ATOM 1632 O O . ILE A 1 204 ? 6.693 -1.380 -21.993 1.00 89.38 204 ILE A O 1
ATOM 1636 N N . VAL A 1 205 ? 6.086 -3.545 -22.007 1.00 90.00 205 VAL A N 1
ATOM 1637 C CA . VAL A 1 205 ? 6.006 -3.675 -23.472 1.00 90.00 205 VAL A CA 1
ATOM 1638 C C . VAL A 1 205 ? 4.993 -2.691 -24.059 1.00 90.00 205 VAL A C 1
ATOM 1640 O O . VAL A 1 205 ? 5.282 -2.020 -25.054 1.00 90.00 205 VAL A O 1
ATOM 1643 N N . SER A 1 206 ? 3.815 -2.567 -23.446 1.00 90.12 206 SER A N 1
ATOM 1644 C CA . SER A 1 206 ? 2.783 -1.627 -23.901 1.00 90.12 206 SER A CA 1
ATOM 1645 C C . SER A 1 206 ? 3.197 -0.164 -23.718 1.00 90.12 206 SER A C 1
ATOM 1647 O O . SER A 1 206 ? 2.980 0.648 -24.622 1.00 90.12 206 SER A O 1
ATOM 1649 N N . THR A 1 207 ? 3.838 0.177 -22.597 1.00 88.25 207 THR A N 1
ATOM 1650 C CA . THR A 1 207 ? 4.336 1.536 -22.336 1.00 88.25 207 THR A CA 1
ATOM 1651 C C . THR A 1 207 ? 5.441 1.913 -23.311 1.00 88.25 207 THR A C 1
ATOM 1653 O O . THR A 1 207 ? 5.385 2.996 -23.893 1.00 88.25 207 THR A O 1
ATOM 1656 N N . LEU A 1 208 ? 6.392 1.009 -23.553 1.00 85.25 208 LEU A N 1
ATOM 1657 C CA . LEU A 1 208 ? 7.464 1.217 -24.520 1.00 85.25 208 LEU A CA 1
ATOM 1658 C C . LEU A 1 208 ? 6.910 1.392 -25.938 1.00 85.25 208 LEU A C 1
ATOM 1660 O O . LEU A 1 208 ? 7.274 2.345 -26.622 1.00 85.25 208 LEU A O 1
ATOM 1664 N N . ARG A 1 209 ? 5.982 0.524 -26.370 1.00 86.62 209 ARG A N 1
ATOM 1665 C CA . ARG A 1 209 ? 5.332 0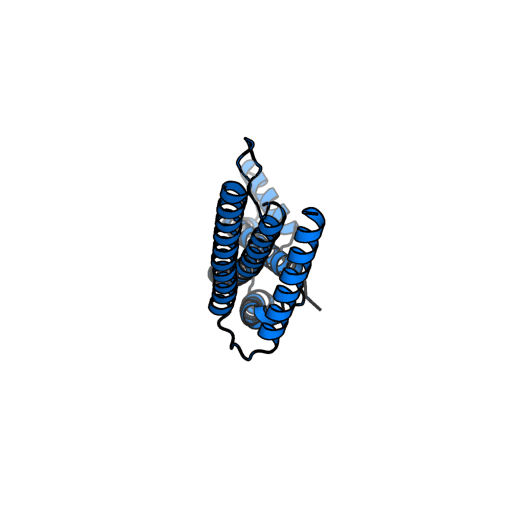.637 -27.687 1.00 86.62 209 ARG A CA 1
ATOM 1666 C C . ARG A 1 209 ? 4.667 1.999 -27.865 1.00 86.62 209 ARG A C 1
ATOM 1668 O O . ARG A 1 209 ? 4.837 2.625 -28.905 1.00 86.62 209 ARG A O 1
ATOM 1675 N N . ARG A 1 210 ? 3.918 2.458 -26.860 1.00 86.06 210 ARG A N 1
ATOM 1676 C CA . ARG A 1 210 ? 3.252 3.763 -26.905 1.00 86.06 210 ARG A CA 1
ATOM 1677 C C . ARG A 1 210 ? 4.256 4.912 -26.953 1.00 86.06 210 ARG A C 1
ATOM 1679 O O . ARG A 1 210 ? 4.096 5.803 -27.775 1.00 86.06 210 ARG A O 1
ATOM 1686 N N . SER A 1 211 ? 5.297 4.853 -26.128 1.00 83.12 211 SER A N 1
ATOM 1687 C CA . SER A 1 211 ? 6.348 5.872 -26.101 1.00 83.12 211 SER A CA 1
ATOM 1688 C C . SER A 1 211 ? 7.073 5.985 -27.448 1.00 83.12 211 SER A C 1
ATOM 1690 O O . SER A 1 211 ? 7.347 7.091 -27.899 1.00 83.12 211 SER A O 1
ATOM 1692 N N . LEU A 1 212 ? 7.307 4.861 -28.135 1.00 77.38 212 LEU A N 1
ATOM 1693 C CA . LEU A 1 212 ? 7.886 4.855 -29.481 1.00 77.38 212 LEU A CA 1
ATOM 1694 C C . LEU A 1 212 ? 6.949 5.469 -30.529 1.00 77.38 212 LEU A C 1
ATOM 1696 O O . LEU A 1 212 ? 7.412 6.223 -31.377 1.00 77.38 212 LEU A O 1
ATOM 1700 N N . ILE A 1 213 ? 5.645 5.184 -30.466 1.00 80.06 213 ILE A N 1
ATOM 1701 C CA . ILE A 1 213 ? 4.658 5.800 -31.371 1.00 80.06 213 ILE A CA 1
ATOM 1702 C C . ILE A 1 213 ? 4.592 7.317 -31.157 1.00 80.06 213 ILE A C 1
ATOM 1704 O O . ILE A 1 213 ? 4.508 8.051 -32.128 1.00 80.06 213 ILE A O 1
ATOM 1708 N N . GLU A 1 214 ? 4.654 7.786 -29.908 1.00 74.50 214 GLU A N 1
ATOM 1709 C CA . GLU A 1 214 ? 4.666 9.222 -29.579 1.00 74.50 214 GLU A CA 1
ATOM 1710 C C . GLU A 1 214 ? 5.962 9.931 -30.020 1.00 74.50 214 GLU A C 1
ATOM 1712 O O . GLU A 1 214 ? 5.982 11.154 -30.129 1.00 74.50 214 GLU A O 1
ATOM 1717 N N . SER A 1 215 ? 7.041 9.176 -30.256 1.00 67.69 215 SER A N 1
ATOM 1718 C CA . SER A 1 215 ? 8.352 9.697 -30.668 1.00 67.69 215 SER A CA 1
ATOM 1719 C C . SER A 1 215 ? 8.575 9.771 -32.184 1.00 67.69 215 SER A C 1
ATOM 1721 O O . SER A 1 215 ? 9.550 10.388 -32.618 1.00 67.69 215 SER A O 1
ATOM 1723 N N . LEU A 1 216 ? 7.716 9.104 -32.966 1.00 59.00 216 LEU A N 1
ATOM 1724 C CA . LEU A 1 216 ? 7.732 9.065 -34.435 1.00 59.00 216 LEU A CA 1
ATOM 1725 C C . LEU A 1 216 ? 6.923 10.227 -35.021 1.00 59.00 216 LEU A C 1
ATOM 1727 O O . LEU A 1 216 ? 7.386 10.776 -36.045 1.00 59.00 216 LEU A O 1
#

pLDDT: mean 86.19, std 7.67, range [34.16, 93.88]

Radius of gyration: 28.36 Å; chains: 1; bounding box: 61×46×82 Å

Foldseek 3Di:
DDDQDDDPDDVVLVVLLVVVVVCVVVVHDDDPVSVVVNVCVVVLVVLSVLVVVLSVLVNVLVVPDDPLCCVLLVVLVVQLVVLVVCVVPPDDPPDPCSVVSSVSNVVSSVLSVVLVCLLVVLLVVLLVLLLVLLVDDLADDDPDDDDPVVVVVNSVVSNVVSVVVVVVSVVVNVVSLVVSCVSSVDDPPDPSNVSSVVVSVVSNVVSNVVSNVVND

Sequence (216 aa):
ATKTLKLNFDPGVWSLLRETKYFYLLEVVIPEAVEIVYSKADIYQQHAGNLQLIVNSYNMLLSSMADVELPLMLPKLELVDEALEEGIEHLNWRNHSIASFIKKTTSYIADATNLLELLKLNVKKICEMLKGWGTTSLHGTRKTTVGAEEYHQTYKASVEARLNSFRDEGAQIHALIAQIHMALQVSRGDPAWRKYVEHVNDLIVSTLRRSLIESL

Organism: Hemiselmis andersenii (NCBI:txid464988)